Protein AF-A0A0A9GBE9-F1 (afdb_monomer)

InterPro domains:
  IPR045068 BTB/POZ domain-containing adapter for CUL3-mediated RhoA degradation protein 1-3 [PTHR11145] (5-179)

Solvent-accessible surface area (backbone atoms only — not comparable to full-atom values): 11238 Å² total; per-residue (Å²): 90,75,43,66,40,84,88,77,71,40,76,78,44,68,29,60,53,49,44,81,84,76,83,44,98,53,52,86,42,50,68,50,30,65,34,57,32,76,89,79,41,29,41,40,32,32,18,25,60,53,24,38,40,30,38,30,49,68,91,63,70,53,72,73,46,67,44,66,39,84,60,62,94,88,50,48,61,50,16,65,80,29,40,50,38,54,48,97,78,30,39,40,35,33,37,83,72,24,42,37,36,36,37,68,55,79,77,73,75,73,76,86,73,81,83,82,89,78,93,85,73,96,69,80,83,86,65,102,63,93,54,56,86,42,49,47,75,47,72,73,46,48,80,72,56,20,71,52,45,41,43,69,47,68,50,71,54,95,73,32,40,38,35,32,29,76,78,43,102,55,75,48,78,46,68,75,62,84,71,76,67,74,83,78,83,126

Nearest PDB structures (foldseek):
  4qrj-assembly2_B  TM=5.920E-01  e=1.812E-02  Bacteroides uniformis ATCC 8492
  3fgb-assembly2_B  TM=5.124E-01  e=7.388E-02  Bacteroides thetaiotaomicron
  7mni-assembly2_C  TM=5.901E-01  e=8.286E-01  Homo sapiens
  5w5y-assembly1_O  TM=4.034E-01  e=1.627E+00  Saccharomyces cerevisiae S288C
  5w66-assembly1_O  TM=4.041E-01  e=2.854E+00  Saccharomyces cerevisiae S288C

Organism: Arundo donax (NCBI:txid35708)

pLDDT: mean 78.44, std 20.4, range [30.89, 97.44]

Foldseek 3Di:
DFDADPVVRDTPDDEDDPPPVHDDPCPPFDFQEKDADPVQQKIWTQTQAQRWIWIARNVDDDRHRTDTAFDPPVGRDGQHLWYWDQDPQKIWIKDLQAIKIKHFAPPPPPPPDDDDDDPDDPDDPPDPGDDNVRMDMDGDDDNVRSVQAIWNDWDDDDQWIWTDHPNDPDIDIDGDDPVVPDPPPD

Structure (mmCIF, N/CA/C/O backbone):
data_AF-A0A0A9GBE9-F1
#
_entry.id   AF-A0A0A9GBE9-F1
#
loop_
_atom_site.group_PDB
_atom_site.id
_atom_site.type_symbol
_atom_site.label_atom_id
_atom_site.label_alt_id
_atom_site.label_comp_id
_atom_site.label_asym_id
_atom_site.label_entity_id
_atom_site.label_seq_id
_atom_site.pdbx_PDB_ins_code
_atom_site.Cartn_x
_atom_site.Cartn_y
_atom_site.Cartn_z
_atom_site.occupancy
_atom_site.B_iso_or_equiv
_atom_site.auth_seq_id
_atom_site.auth_comp_id
_atom_site.auth_asym_id
_atom_site.auth_atom_id
_atom_site.pdbx_PDB_model_num
ATOM 1 N N . MET A 1 1 ? 11.499 -8.855 -5.815 1.00 86.81 1 MET A N 1
ATOM 2 C CA . MET A 1 1 ? 10.111 -9.098 -6.276 1.00 86.81 1 MET A CA 1
ATOM 3 C C . MET A 1 1 ? 10.131 -9.817 -7.624 1.00 86.81 1 MET A C 1
ATOM 5 O O . MET A 1 1 ? 10.995 -9.509 -8.437 1.00 86.81 1 MET A O 1
ATOM 9 N N . ARG A 1 2 ? 9.221 -10.772 -7.861 1.00 91.75 2 ARG A N 1
ATOM 10 C CA . ARG A 1 2 ? 9.072 -11.476 -9.150 1.00 91.75 2 ARG A CA 1
ATOM 11 C C . ARG A 1 2 ? 7.643 -11.346 -9.654 1.00 91.75 2 ARG A C 1
ATOM 13 O O . ARG A 1 2 ? 6.713 -11.509 -8.869 1.00 91.75 2 ARG A O 1
ATOM 20 N N . LEU A 1 3 ? 7.490 -11.117 -10.951 1.00 92.75 3 LEU A N 1
ATOM 21 C CA . LEU A 1 3 ? 6.221 -11.208 -11.661 1.00 92.75 3 LEU A CA 1
ATOM 22 C C . LEU A 1 3 ? 6.226 -12.459 -12.529 1.00 92.75 3 LEU A C 1
ATOM 24 O O . LEU A 1 3 ? 7.202 -12.753 -13.222 1.00 92.75 3 LEU A O 1
ATOM 28 N N . TRP A 1 4 ? 5.113 -13.177 -12.489 1.00 95.31 4 TRP A N 1
ATOM 29 C CA . TRP A 1 4 ? 4.934 -14.447 -13.172 1.00 95.31 4 TRP A CA 1
ATOM 30 C C . TRP A 1 4 ? 3.813 -14.319 -14.191 1.00 95.31 4 TRP A C 1
ATOM 32 O O . TRP A 1 4 ? 2.755 -13.766 -13.888 1.00 95.31 4 TRP A O 1
ATOM 42 N N . ASP A 1 5 ? 4.018 -14.870 -15.381 1.00 95.00 5 ASP A N 1
ATOM 43 C CA . ASP A 1 5 ? 2.904 -15.161 -16.273 1.00 95.00 5 ASP A CA 1
ATOM 44 C C . ASP A 1 5 ? 2.232 -16.452 -15.801 1.00 95.00 5 ASP A C 1
ATOM 46 O O . ASP A 1 5 ? 2.796 -17.541 -15.908 1.00 95.00 5 ASP A O 1
ATOM 50 N N . ILE A 1 6 ? 1.006 -16.327 -15.293 1.00 95.19 6 ILE A N 1
ATOM 51 C CA . ILE A 1 6 ? 0.220 -17.448 -14.765 1.00 95.19 6 ILE A CA 1
ATOM 52 C C . ILE A 1 6 ? -0.074 -18.532 -15.811 1.00 95.19 6 ILE A C 1
ATOM 54 O O . ILE A 1 6 ? -0.305 -19.678 -15.439 1.00 95.19 6 ILE A O 1
ATOM 58 N N . ARG A 1 7 ? -0.079 -18.197 -17.112 1.00 96.94 7 ARG A N 1
ATOM 59 C CA . ARG A 1 7 ? -0.402 -19.156 -18.181 1.00 96.94 7 ARG A CA 1
ATOM 60 C C . ARG A 1 7 ? 0.787 -20.044 -18.513 1.00 96.94 7 ARG A C 1
ATOM 62 O O . ARG A 1 7 ? 0.611 -21.231 -18.764 1.00 96.94 7 ARG A O 1
ATOM 69 N N . SER A 1 8 ? 1.984 -19.463 -18.540 1.00 96.62 8 SER A N 1
ATOM 70 C CA . SER A 1 8 ? 3.219 -20.186 -18.858 1.00 96.62 8 SER A CA 1
ATOM 71 C C . SER A 1 8 ? 3.989 -20.663 -17.626 1.00 96.62 8 SER A C 1
ATOM 73 O O . SER A 1 8 ? 4.893 -21.486 -17.764 1.00 96.62 8 SER A O 1
ATOM 75 N N . GLY A 1 9 ? 3.670 -20.139 -16.439 1.00 95.75 9 GLY A N 1
ATOM 76 C CA . GLY A 1 9 ? 4.412 -20.383 -15.201 1.00 95.75 9 GLY A CA 1
ATOM 77 C C . GLY A 1 9 ? 5.818 -19.777 -15.199 1.00 95.75 9 GLY A C 1
ATOM 78 O O . GLY A 1 9 ? 6.629 -20.112 -14.337 1.00 95.75 9 GLY A O 1
ATOM 79 N N . LYS A 1 10 ? 6.146 -18.914 -16.169 1.00 97.44 10 LYS A N 1
ATOM 80 C CA . LYS A 1 10 ? 7.476 -18.313 -16.306 1.00 97.44 10 LYS A CA 1
ATOM 81 C C . LYS A 1 10 ? 7.546 -16.966 -15.599 1.00 97.44 10 LYS A C 1
ATOM 83 O O . LYS A 1 10 ? 6.585 -16.198 -15.596 1.00 97.44 10 LYS A O 1
ATOM 88 N N . VAL A 1 11 ? 8.719 -16.661 -15.052 1.00 95.69 11 VAL A N 1
ATOM 89 C CA . VAL A 1 11 ? 9.042 -15.317 -14.563 1.00 95.69 11 VAL A CA 1
ATOM 90 C C . VAL A 1 11 ? 9.163 -14.386 -15.770 1.00 95.69 11 VAL A C 1
ATOM 92 O O . VAL A 1 11 ? 9.970 -14.639 -16.663 1.00 95.69 11 VAL A O 1
ATOM 95 N N . VAL A 1 12 ? 8.355 -13.327 -15.802 1.00 94.56 12 VAL A N 1
ATOM 96 C CA . VAL A 1 12 ? 8.382 -12.303 -16.865 1.00 94.56 12 VAL A CA 1
ATOM 97 C C . VAL A 1 12 ? 9.168 -11.064 -16.459 1.00 94.56 12 VAL A C 1
ATOM 99 O O . VAL A 1 12 ? 9.636 -10.322 -17.316 1.00 94.56 12 VAL A O 1
ATOM 102 N N . TRP A 1 13 ? 9.335 -10.851 -15.156 1.00 93.12 13 TRP A N 1
ATOM 103 C CA . TRP A 1 13 ? 10.172 -9.793 -14.616 1.00 93.12 13 TRP A CA 1
ATOM 104 C C . TRP A 1 13 ? 10.632 -10.157 -13.205 1.00 93.12 13 TRP A C 1
ATOM 106 O O . TRP A 1 13 ? 9.876 -10.718 -12.409 1.00 93.12 13 TRP A O 1
ATOM 116 N N . GLU A 1 14 ? 11.877 -9.827 -12.890 1.00 90.19 14 GLU A N 1
ATOM 117 C CA . GLU A 1 1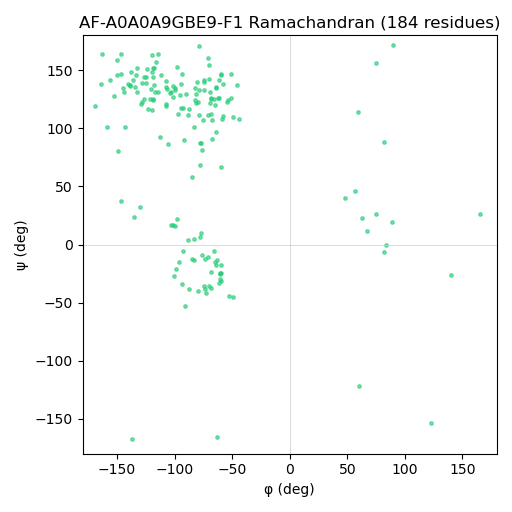4 ? 12.474 -10.018 -11.577 1.00 90.19 14 GLU A CA 1
ATOM 118 C C . GLU A 1 14 ? 13.320 -8.798 -11.234 1.00 90.19 14 GLU A C 1
ATOM 120 O O . GLU A 1 14 ? 14.095 -8.311 -12.051 1.00 90.19 14 GLU A O 1
ATOM 125 N N . THR A 1 15 ? 13.189 -8.343 -9.994 1.00 84.56 15 THR A N 1
ATOM 126 C CA . THR A 1 15 ? 14.082 -7.356 -9.395 1.00 84.56 15 THR A CA 1
ATOM 127 C C . THR A 1 15 ? 14.577 -7.882 -8.060 1.00 84.56 15 THR A C 1
ATOM 129 O O . THR A 1 15 ? 13.803 -8.422 -7.258 1.00 84.56 15 THR A O 1
ATOM 132 N N . SER A 1 16 ? 15.856 -7.671 -7.775 1.00 78.44 16 SER A N 1
ATOM 133 C CA . SER A 1 16 ? 16.328 -7.617 -6.393 1.00 78.44 16 SER A CA 1
ATOM 134 C C . SER A 1 16 ? 15.794 -6.342 -5.738 1.00 78.44 16 SER A C 1
ATOM 136 O O . SER A 1 16 ? 15.519 -5.367 -6.440 1.00 78.44 16 SER A O 1
ATOM 138 N N . GLU A 1 17 ? 15.653 -6.321 -4.413 1.00 69.75 17 GLU A N 1
ATOM 139 C CA . GLU A 1 17 ? 15.453 -5.051 -3.700 1.00 69.75 17 GLU A CA 1
ATOM 140 C C . GLU A 1 17 ? 16.532 -4.039 -4.127 1.00 69.75 17 GLU A C 1
ATOM 142 O O . GLU A 1 17 ? 17.652 -4.461 -4.462 1.00 69.75 17 GLU A O 1
ATOM 147 N N . PRO A 1 18 ? 16.214 -2.732 -4.180 1.00 61.62 18 PRO A N 1
ATOM 148 C CA . PRO A 1 18 ? 17.155 -1.743 -4.682 1.00 61.62 18 PRO A CA 1
ATOM 149 C C . PRO A 1 18 ? 18.455 -1.863 -3.910 1.00 61.62 18 PRO A C 1
ATOM 151 O O . PRO A 1 18 ? 18.474 -1.828 -2.683 1.00 61.62 18 PRO A O 1
ATOM 154 N N . GLY A 1 19 ? 19.538 -2.095 -4.644 1.00 48.81 19 GLY A N 1
ATOM 155 C CA . GLY A 1 19 ? 20.808 -2.475 -4.045 1.00 48.81 19 GLY A CA 1
ATOM 156 C C . GLY A 1 19 ? 21.592 -3.535 -4.806 1.00 48.81 19 GLY A C 1
ATOM 157 O O . GLY A 1 19 ? 22.818 -3.516 -4.755 1.00 48.81 19 GLY A O 1
ATOM 158 N N . GLY A 1 20 ? 20.924 -4.394 -5.583 1.00 41.47 20 GLY A N 1
ATOM 159 C CA . GLY A 1 20 ? 21.596 -5.426 -6.389 1.00 41.47 20 GLY A CA 1
ATOM 160 C C . GLY A 1 20 ? 22.507 -4.889 -7.505 1.00 41.47 20 GLY A C 1
ATOM 161 O O . GLY A 1 20 ? 23.346 -5.628 -8.010 1.00 41.47 20 GLY A O 1
ATOM 162 N N . ALA A 1 21 ? 22.383 -3.603 -7.863 1.00 46.75 21 ALA A N 1
ATOM 163 C CA . ALA A 1 21 ? 23.166 -2.952 -8.920 1.00 46.75 21 ALA A CA 1
ATOM 164 C C . ALA A 1 21 ? 23.716 -1.554 -8.539 1.00 46.75 21 ALA A C 1
ATOM 166 O O . ALA A 1 21 ? 24.019 -0.741 -9.411 1.00 46.75 21 ALA A O 1
ATOM 167 N N . GLY A 1 22 ? 23.873 -1.267 -7.238 1.00 48.22 22 GLY A N 1
ATOM 168 C CA . GLY A 1 22 ? 24.832 -0.254 -6.770 1.00 48.22 22 GLY A CA 1
ATOM 169 C C . GLY A 1 22 ? 24.413 1.221 -6.648 1.00 48.22 22 GLY A C 1
ATOM 170 O O . GLY A 1 22 ? 25.315 2.052 -6.592 1.00 48.22 22 GLY A O 1
ATOM 171 N N . ARG A 1 23 ? 23.127 1.608 -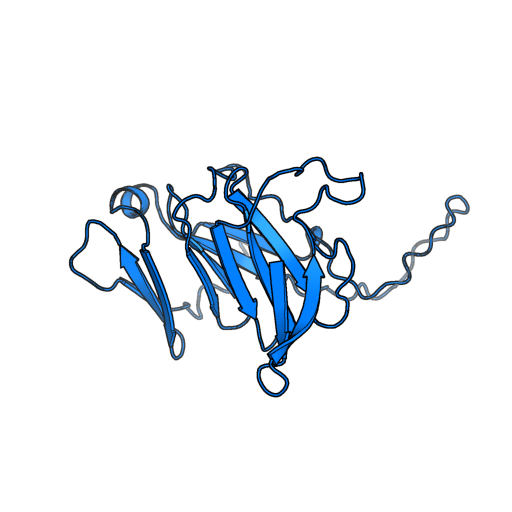6.581 1.00 48.34 23 ARG A N 1
ATOM 172 C CA . ARG A 1 23 ? 22.748 3.044 -6.460 1.00 48.34 23 ARG A CA 1
ATOM 173 C C . ARG A 1 23 ? 21.489 3.360 -5.641 1.00 48.34 23 ARG A C 1
ATOM 175 O O . ARG A 1 23 ? 20.763 4.284 -5.983 1.00 48.34 23 ARG A O 1
ATOM 182 N N . SER A 1 24 ? 21.230 2.655 -4.541 1.00 57.56 24 SER A N 1
ATOM 183 C CA . SER A 1 24 ? 20.144 3.058 -3.638 1.00 57.56 24 SER A CA 1
ATOM 184 C C . SER A 1 24 ? 20.584 3.059 -2.181 1.00 57.56 24 SER A C 1
ATOM 186 O O . SER A 1 24 ? 21.149 2.083 -1.691 1.00 57.56 24 SER A O 1
ATOM 188 N N . SER A 1 25 ? 20.287 4.154 -1.475 1.00 58.75 25 SER A N 1
ATOM 189 C CA . SER A 1 25 ? 20.428 4.260 -0.016 1.00 58.75 25 SER A CA 1
ATOM 190 C C . SER A 1 25 ? 19.466 3.332 0.740 1.00 58.75 25 SER A C 1
ATOM 192 O O . SER A 1 25 ? 19.553 3.227 1.960 1.00 58.75 25 SER A O 1
ATOM 194 N N . ARG A 1 26 ? 18.560 2.648 0.026 1.00 66.38 26 ARG A N 1
ATOM 195 C CA . ARG A 1 26 ? 17.567 1.698 0.548 1.00 66.38 26 ARG A CA 1
ATOM 196 C C . ARG A 1 26 ? 18.003 0.230 0.416 1.00 66.38 26 ARG A C 1
ATOM 198 O O . ARG A 1 26 ? 17.164 -0.668 0.432 1.00 66.38 26 ARG A O 1
ATOM 205 N N . PHE A 1 27 ? 19.314 -0.017 0.294 1.00 70.56 27 PHE A N 1
ATOM 206 C CA . PHE A 1 27 ? 19.878 -1.368 0.246 1.00 70.56 27 PHE A CA 1
ATOM 207 C C . PHE A 1 27 ? 19.377 -2.232 1.406 1.00 70.56 27 PHE A C 1
ATOM 209 O O . PHE A 1 27 ? 19.534 -1.891 2.579 1.00 70.56 27 PHE A O 1
ATOM 216 N N . GLY A 1 28 ? 18.829 -3.398 1.065 1.00 75.81 28 GLY A N 1
ATOM 217 C CA . GLY A 1 28 ? 18.396 -4.386 2.046 1.00 75.81 28 GLY A CA 1
ATOM 218 C C . GLY A 1 28 ? 17.102 -4.022 2.769 1.00 75.81 28 GLY A C 1
ATOM 219 O O . GLY A 1 28 ? 16.917 -4.491 3.891 1.00 75.81 28 GLY A O 1
ATOM 220 N N . ASP A 1 29 ? 16.231 -3.217 2.164 1.00 81.88 29 ASP A N 1
ATOM 221 C CA . ASP A 1 29 ? 14.891 -2.920 2.674 1.00 81.88 29 ASP A CA 1
ATOM 222 C C . ASP A 1 29 ? 13.802 -3.648 1.854 1.00 81.88 29 ASP A C 1
ATOM 224 O O . ASP A 1 29 ? 13.312 -3.103 0.862 1.00 81.88 29 ASP A O 1
ATOM 228 N N . PRO A 1 30 ? 13.466 -4.910 2.201 1.00 85.75 30 PRO A N 1
ATOM 229 C CA . PRO A 1 30 ? 12.460 -5.677 1.473 1.00 85.75 30 PRO A CA 1
ATOM 230 C C . PRO A 1 30 ? 11.054 -5.140 1.712 1.00 85.75 30 PRO A C 1
ATOM 232 O O . PRO A 1 30 ? 10.813 -4.465 2.709 1.00 85.75 30 PRO A O 1
ATOM 235 N N . PHE A 1 31 ? 10.108 -5.462 0.832 1.00 90.12 31 PHE A N 1
ATOM 236 C CA . PHE A 1 31 ? 8.706 -5.115 1.067 1.00 90.12 31 PHE A CA 1
ATOM 237 C C . PHE A 1 31 ? 8.090 -5.946 2.204 1.00 90.12 31 PHE A C 1
ATOM 239 O O . PHE A 1 31 ? 8.390 -7.131 2.342 1.00 90.12 31 PHE A O 1
ATOM 246 N N . ALA A 1 32 ? 7.237 -5.315 3.012 1.00 91.81 32 ALA A N 1
ATOM 247 C CA . ALA A 1 32 ? 6.366 -5.999 3.967 1.00 91.81 32 ALA A CA 1
ATOM 248 C C . ALA A 1 32 ? 5.041 -6.409 3.313 1.00 91.81 32 ALA A C 1
ATOM 250 O O . ALA A 1 32 ? 4.562 -7.511 3.554 1.00 91.81 32 ALA A O 1
ATOM 251 N N . ASP A 1 33 ? 4.504 -5.554 2.440 1.00 94.88 33 ASP A N 1
ATOM 252 C CA . ASP A 1 33 ? 3.305 -5.830 1.650 1.00 94.88 33 ASP A CA 1
ATOM 253 C C . ASP A 1 33 ? 3.350 -5.082 0.305 1.00 94.88 33 ASP A C 1
ATOM 255 O O . ASP A 1 33 ? 4.104 -4.110 0.141 1.00 94.88 33 ASP A O 1
ATOM 259 N N . ALA A 1 34 ? 2.580 -5.553 -0.675 1.00 95.19 34 ALA A N 1
ATOM 260 C CA . ALA A 1 34 ? 2.498 -4.974 -2.010 1.00 95.19 34 ALA A CA 1
ATOM 261 C C . ALA A 1 34 ? 1.120 -5.192 -2.647 1.00 95.19 34 ALA A C 1
ATOM 263 O O . ALA A 1 34 ? 0.496 -6.236 -2.487 1.00 95.19 34 ALA A O 1
ATOM 264 N N . ASN A 1 35 ? 0.672 -4.219 -3.439 1.00 96.81 35 ASN A N 1
ATOM 265 C CA . ASN A 1 35 ? -0.604 -4.279 -4.148 1.00 96.81 35 ASN A CA 1
ATOM 266 C C . ASN A 1 35 ? -0.504 -3.552 -5.497 1.00 96.81 35 ASN A C 1
ATOM 268 O O . ASN A 1 35 ? 0.438 -2.800 -5.755 1.00 96.81 35 ASN A O 1
ATOM 272 N N . VAL A 1 36 ? -1.465 -3.800 -6.380 1.00 95.62 36 VAL A N 1
ATOM 273 C CA . VAL A 1 36 ? -1.491 -3.289 -7.749 1.00 95.62 36 VAL A CA 1
ATOM 274 C C . VAL A 1 36 ? -2.722 -2.414 -7.947 1.00 95.62 36 VAL A C 1
ATOM 276 O O . VAL A 1 36 ? -3.851 -2.875 -7.793 1.00 95.62 36 VAL A O 1
ATOM 279 N N . ASP A 1 37 ? -2.524 -1.171 -8.387 1.00 95.06 37 ASP A N 1
ATOM 280 C CA . ASP A 1 37 ? -3.613 -0.389 -8.969 1.00 95.06 37 ASP A CA 1
ATOM 281 C C . ASP A 1 37 ? -3.756 -0.768 -10.446 1.00 95.06 37 ASP A C 1
ATOM 283 O O . ASP A 1 37 ? -3.015 -0.311 -11.321 1.00 95.06 37 ASP A O 1
ATOM 287 N N . VAL A 1 38 ? -4.752 -1.605 -10.729 1.00 92.12 38 VAL A N 1
ATOM 288 C CA . VAL A 1 38 ? -5.061 -2.081 -12.084 1.00 92.12 38 VAL A CA 1
ATOM 289 C C . VAL A 1 38 ? -5.429 -0.930 -13.026 1.00 92.12 38 VAL A C 1
ATOM 291 O O . VAL A 1 38 ? -5.106 -0.982 -14.214 1.00 92.12 38 VAL A O 1
ATOM 294 N N . LYS A 1 39 ? -6.079 0.126 -12.520 1.00 91.25 39 LYS A N 1
ATOM 295 C CA . LYS A 1 39 ? -6.511 1.265 -13.340 1.00 91.25 39 LYS A CA 1
ATOM 296 C C . LYS A 1 39 ? -5.322 2.127 -13.750 1.00 91.25 39 LYS A C 1
ATOM 298 O O . LYS A 1 39 ? -5.259 2.562 -14.899 1.00 91.25 39 LYS A O 1
ATOM 303 N N . GLN A 1 40 ? -4.394 2.374 -12.829 1.00 90.81 40 GLN A N 1
ATOM 304 C CA . GLN A 1 40 ? -3.173 3.133 -13.119 1.00 90.81 40 GLN A CA 1
ATOM 305 C C . GLN A 1 40 ? -2.062 2.283 -13.742 1.00 90.81 40 GLN A C 1
ATOM 307 O O . GLN A 1 40 ? -1.116 2.848 -14.288 1.00 90.81 40 GLN A O 1
ATOM 312 N N . GLN A 1 41 ? -2.196 0.954 -13.712 1.00 93.69 41 GLN A N 1
ATOM 313 C CA . GLN A 1 41 ? -1.161 0.002 -14.114 1.00 93.69 41 GLN A CA 1
ATOM 314 C C . GLN A 1 41 ? 0.137 0.226 -13.327 1.00 93.69 41 GLN A C 1
ATOM 316 O O . GLN A 1 41 ? 1.233 0.261 -13.884 1.00 93.69 41 GLN A O 1
ATOM 321 N N . THR A 1 42 ? 0.011 0.390 -12.013 1.00 94.56 42 THR A N 1
ATOM 322 C CA . THR A 1 42 ? 1.131 0.640 -11.102 1.00 94.56 42 THR A CA 1
ATOM 323 C C . THR A 1 42 ? 1.161 -0.397 -9.986 1.00 94.56 42 THR A C 1
ATOM 325 O O . THR A 1 42 ? 0.120 -0.850 -9.512 1.00 94.56 42 THR A O 1
ATOM 328 N N . ILE A 1 43 ? 2.364 -0.788 -9.567 1.00 95.12 43 ILE A N 1
ATOM 329 C CA . ILE A 1 43 ? 2.575 -1.583 -8.353 1.00 95.12 43 ILE A CA 1
ATOM 330 C C . ILE A 1 43 ? 3.014 -0.640 -7.245 1.00 95.12 43 ILE A C 1
ATOM 332 O O . ILE A 1 43 ? 3.918 0.172 -7.452 1.00 95.12 43 ILE A O 1
ATOM 336 N N . TYR A 1 44 ? 2.429 -0.808 -6.068 1.00 95.38 44 TYR A N 1
ATOM 337 C CA . TYR A 1 44 ? 2.866 -0.180 -4.836 1.00 95.38 44 TYR A CA 1
ATOM 338 C C . TYR A 1 44 ? 3.420 -1.227 -3.878 1.00 95.38 44 TYR A C 1
ATOM 340 O O . TYR A 1 44 ? 2.924 -2.352 -3.814 1.00 95.38 44 TYR A O 1
ATOM 348 N N . LYS A 1 45 ? 4.433 -0.843 -3.108 1.00 93.88 45 LYS A N 1
ATOM 349 C CA . LYS A 1 45 ? 4.936 -1.621 -1.976 1.00 93.88 45 LYS A CA 1
ATOM 350 C C . LYS A 1 45 ? 5.120 -0.731 -0.760 1.00 93.88 45 LYS A C 1
ATOM 352 O O . LYS A 1 45 ? 5.439 0.447 -0.910 1.00 93.88 45 LYS A O 1
ATOM 357 N N . VAL A 1 46 ? 4.997 -1.315 0.425 1.00 92.38 46 VAL A N 1
ATOM 358 C CA . VAL A 1 46 ? 5.488 -0.725 1.674 1.00 92.38 46 VAL A CA 1
ATOM 359 C C . VAL A 1 46 ? 6.764 -1.445 2.087 1.00 92.38 46 VAL A C 1
ATOM 361 O O . VAL A 1 46 ? 6.828 -2.675 2.093 1.00 92.38 46 VAL A O 1
ATOM 364 N N . CYS A 1 47 ? 7.809 -0.686 2.392 1.00 90.12 47 CYS A N 1
ATOM 365 C CA . CYS A 1 47 ? 9.112 -1.226 2.755 1.00 90.12 47 CYS A CA 1
ATOM 366 C C . CYS A 1 47 ? 9.134 -1.620 4.238 1.00 90.12 47 CYS A C 1
ATOM 368 O O . CYS A 1 47 ? 8.675 -0.879 5.099 1.00 90.12 47 CYS A O 1
ATOM 370 N N . SER A 1 48 ? 9.657 -2.797 4.554 1.00 88.56 48 SER A N 1
ATOM 371 C CA . SER A 1 48 ? 9.588 -3.402 5.890 1.00 88.56 48 SER A CA 1
ATOM 372 C C . SER A 1 48 ? 10.449 -2.691 6.934 1.00 88.56 48 SER A C 1
ATOM 374 O O . SER A 1 48 ? 10.043 -2.605 8.092 1.00 88.56 48 SER A O 1
ATOM 376 N N . LYS A 1 49 ? 11.623 -2.171 6.555 1.00 86.50 49 LYS A N 1
ATOM 377 C CA . LYS A 1 49 ? 12.549 -1.502 7.478 1.00 86.50 49 LYS A CA 1
ATOM 378 C C . LYS A 1 49 ? 12.290 -0.013 7.545 1.00 86.50 49 LYS A C 1
ATOM 380 O O . LYS A 1 49 ? 12.145 0.506 8.647 1.00 86.50 49 LYS A O 1
ATOM 385 N N . SER A 1 50 ? 12.249 0.667 6.397 1.00 84.88 50 SER A N 1
ATOM 386 C CA . SER A 1 50 ? 11.979 2.106 6.388 1.00 84.88 50 SER A CA 1
ATOM 387 C C . SER A 1 50 ? 10.517 2.393 6.672 1.00 84.88 50 SER A C 1
ATOM 389 O O . SER A 1 50 ? 10.248 3.334 7.390 1.00 84.88 50 SER A O 1
ATOM 391 N N . GLY A 1 51 ? 9.581 1.595 6.158 1.00 87.50 51 GLY A N 1
ATOM 392 C CA . GLY A 1 51 ? 8.169 1.973 6.078 1.00 87.50 51 GLY A CA 1
ATOM 393 C C . GLY A 1 51 ? 7.844 2.828 4.849 1.00 87.50 51 GLY A C 1
ATOM 394 O O . GLY A 1 51 ? 6.685 3.192 4.661 1.00 87.50 51 GLY A O 1
ATOM 395 N N . ASP A 1 52 ? 8.819 3.160 4.000 1.00 88.50 52 ASP A N 1
ATOM 396 C CA . ASP A 1 52 ? 8.574 3.975 2.810 1.00 88.50 52 ASP A CA 1
ATOM 397 C C . ASP A 1 52 ? 7.590 3.274 1.871 1.00 88.50 52 ASP A C 1
ATOM 399 O O . ASP A 1 52 ? 7.653 2.054 1.671 1.00 88.50 52 ASP A O 1
ATOM 403 N N . VAL A 1 53 ? 6.703 4.050 1.251 1.00 91.75 53 VAL A N 1
ATOM 404 C CA . VAL A 1 53 ? 5.875 3.546 0.154 1.00 91.75 53 VAL A CA 1
ATOM 405 C C . VAL A 1 53 ? 6.626 3.794 -1.142 1.00 91.75 53 VAL A C 1
ATOM 407 O O . VAL A 1 53 ? 7.078 4.905 -1.400 1.00 91.75 53 VAL A O 1
ATOM 410 N N . ALA A 1 54 ? 6.764 2.769 -1.971 1.00 91.31 54 ALA A N 1
ATOM 411 C CA . ALA A 1 54 ? 7.359 2.901 -3.292 1.00 91.31 54 ALA A CA 1
ATOM 412 C C . ALA A 1 54 ? 6.355 2.505 -4.367 1.00 91.31 54 ALA A C 1
ATOM 414 O O . ALA A 1 54 ? 5.518 1.627 -4.154 1.00 91.31 54 ALA A O 1
ATOM 415 N N . VAL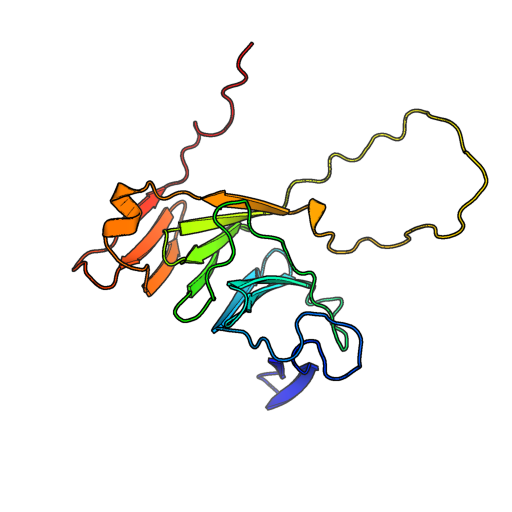 A 1 55 ? 6.463 3.140 -5.529 1.00 93.81 55 VAL A N 1
ATOM 416 C CA . VAL A 1 55 ? 5.605 2.898 -6.688 1.00 93.81 55 VAL A CA 1
ATOM 417 C C . VAL A 1 55 ? 6.447 2.591 -7.926 1.00 93.81 55 VAL A C 1
ATOM 419 O O . VAL A 1 55 ? 7.523 3.158 -8.110 1.00 93.81 55 VAL A O 1
ATOM 422 N N . ALA A 1 56 ? 5.959 1.699 -8.784 1.00 92.94 56 ALA A N 1
ATOM 423 C CA . ALA A 1 56 ? 6.549 1.384 -10.082 1.00 92.94 56 ALA A CA 1
ATOM 424 C C . ALA A 1 56 ? 5.459 1.277 -11.163 1.00 92.94 56 ALA A C 1
ATOM 426 O O . ALA A 1 5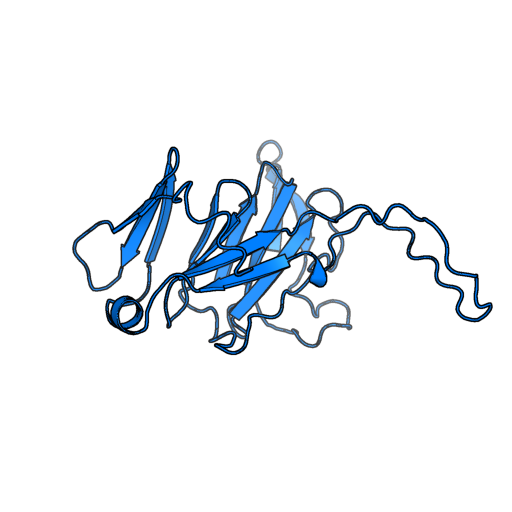6 ? 4.382 0.737 -10.914 1.00 92.94 56 ALA A O 1
ATOM 427 N N . ASP A 1 57 ? 5.738 1.766 -12.374 1.00 93.38 57 ASP A N 1
ATOM 428 C CA . ASP A 1 57 ? 4.848 1.617 -13.537 1.00 93.38 57 ASP A CA 1
ATOM 429 C C . ASP A 1 57 ? 5.045 0.230 -14.165 1.00 93.38 57 ASP A C 1
ATOM 431 O O . ASP A 1 57 ? 6.149 -0.105 -14.607 1.00 93.38 57 ASP A O 1
ATOM 435 N N . LEU A 1 58 ? 3.974 -0.568 -14.244 1.00 93.31 58 LEU A N 1
ATOM 436 C CA . LEU A 1 58 ? 3.997 -1.922 -14.813 1.00 93.31 58 LEU A CA 1
ATOM 437 C C . LEU A 1 58 ? 4.434 -1.952 -16.279 1.00 93.31 58 LEU A C 1
ATOM 439 O O . LEU A 1 58 ? 4.938 -2.968 -16.754 1.00 93.31 58 LEU A O 1
ATOM 443 N N . ARG A 1 59 ? 4.256 -0.848 -17.007 1.00 91.94 59 ARG A N 1
ATOM 444 C CA . ARG A 1 59 ? 4.626 -0.732 -18.424 1.00 91.94 59 ARG A CA 1
ATOM 445 C C . ARG A 1 59 ? 6.094 -0.359 -18.612 1.00 91.94 59 ARG A C 1
ATOM 447 O O . ARG A 1 59 ? 6.593 -0.408 -19.733 1.00 91.94 59 ARG A O 1
ATOM 454 N N . ARG A 1 60 ? 6.778 0.056 -17.541 1.00 89.81 60 ARG A N 1
ATOM 455 C CA . ARG A 1 60 ? 8.152 0.587 -17.570 1.00 89.81 60 ARG A CA 1
ATOM 456 C C . ARG A 1 60 ? 9.055 -0.098 -16.542 1.00 89.81 60 ARG A C 1
ATOM 458 O O . ARG A 1 60 ? 9.965 0.524 -15.997 1.00 89.81 60 ARG A O 1
ATOM 465 N N . LEU A 1 61 ? 8.804 -1.380 -16.281 1.00 89.31 61 LEU A N 1
ATOM 466 C CA . LEU A 1 61 ? 9.605 -2.172 -15.356 1.00 89.31 61 LEU A CA 1
ATOM 467 C C . LEU A 1 61 ? 11.046 -2.332 -15.863 1.00 89.31 61 LEU A C 1
ATOM 469 O O . LEU A 1 61 ? 11.291 -2.629 -17.031 1.00 89.31 61 LEU A O 1
ATOM 473 N N . SER A 1 62 ? 12.000 -2.136 -14.959 1.00 86.81 62 SER A N 1
ATOM 474 C CA . SER A 1 62 ? 13.443 -2.221 -15.196 1.00 86.81 62 SER A CA 1
ATOM 475 C C . SER A 1 62 ? 14.114 -2.963 -14.031 1.00 86.81 62 SER A C 1
ATOM 477 O O . SER A 1 62 ? 13.419 -3.571 -13.216 1.00 86.81 62 SER A O 1
ATOM 479 N N . ASN A 1 63 ? 15.446 -2.927 -13.931 1.00 83.62 63 ASN A N 1
ATOM 480 C CA . ASN A 1 63 ? 16.173 -3.528 -12.805 1.00 83.62 63 ASN A CA 1
ATOM 481 C C . ASN A 1 63 ? 15.942 -2.805 -11.466 1.00 83.62 63 ASN A C 1
ATOM 483 O O . ASN A 1 63 ? 16.163 -3.405 -10.423 1.00 83.62 63 ASN A O 1
ATOM 487 N N . ASP A 1 64 ? 15.563 -1.525 -11.490 1.00 83.62 64 ASP A N 1
ATOM 488 C CA . ASP A 1 64 ? 15.205 -0.746 -10.298 1.00 83.62 64 ASP A CA 1
ATOM 489 C C . ASP A 1 64 ? 14.152 0.308 -10.687 1.00 83.62 64 ASP A C 1
ATOM 491 O O . ASP A 1 64 ? 14.493 1.452 -10.992 1.00 83.62 64 ASP A O 1
ATOM 495 N N . PRO A 1 65 ? 12.868 -0.084 -10.800 1.00 87.00 65 PRO A N 1
ATOM 496 C CA . PRO A 1 65 ? 11.812 0.802 -11.289 1.00 87.00 65 PRO A CA 1
ATOM 497 C C . PRO A 1 65 ? 11.159 1.634 -10.176 1.00 87.00 65 PRO A C 1
ATOM 499 O O . PRO A 1 65 ? 10.153 2.299 -10.423 1.00 87.00 65 PRO A O 1
ATOM 502 N N . TRP A 1 66 ? 11.659 1.537 -8.943 1.00 88.62 66 TRP A N 1
ATOM 503 C CA . TRP A 1 66 ? 10.985 2.057 -7.763 1.00 88.62 66 TRP A CA 1
ATOM 504 C C . TRP A 1 66 ? 11.187 3.562 -7.609 1.00 88.62 66 TRP A C 1
ATOM 506 O O . TRP A 1 66 ? 12.305 4.046 -7.447 1.00 88.62 66 TRP A O 1
ATOM 516 N N . VAL A 1 67 ? 10.079 4.293 -7.568 1.00 89.62 67 VAL A N 1
ATOM 517 C CA . VAL A 1 67 ? 10.035 5.671 -7.082 1.00 89.62 67 VAL A CA 1
ATOM 518 C C . VAL A 1 67 ? 9.576 5.629 -5.633 1.00 89.62 67 VAL A C 1
ATOM 520 O O . VAL A 1 67 ? 8.443 5.248 -5.340 1.00 89.62 67 VAL A O 1
ATOM 523 N N . TYR A 1 68 ? 10.482 5.977 -4.729 1.00 86.94 68 TYR A N 1
ATOM 524 C CA . TYR A 1 68 ? 10.222 6.050 -3.297 1.00 86.94 68 TYR A CA 1
ATOM 525 C C . TYR A 1 68 ? 9.486 7.344 -2.973 1.00 86.94 68 TYR A C 1
ATOM 527 O O . TYR A 1 68 ? 9.872 8.402 -3.458 1.00 86.94 68 TYR A O 1
ATOM 535 N N . MET A 1 69 ? 8.425 7.246 -2.180 1.00 86.56 69 MET A N 1
ATOM 536 C CA . MET A 1 69 ? 7.620 8.382 -1.756 1.00 86.56 69 MET A CA 1
ATOM 537 C C . MET A 1 69 ? 7.891 8.660 -0.283 1.00 86.56 69 MET A C 1
ATOM 539 O O . MET A 1 69 ? 7.657 7.803 0.573 1.00 86.56 69 MET A O 1
ATOM 543 N N . SER A 1 70 ? 8.395 9.857 0.011 1.00 72.62 70 SER A N 1
ATOM 544 C CA . SER A 1 70 ? 8.659 10.281 1.382 1.00 72.62 70 SER A CA 1
ATOM 545 C C . SER A 1 70 ? 7.351 10.478 2.151 1.00 72.62 70 SER A C 1
ATOM 547 O O . SER A 1 70 ? 6.598 11.416 1.880 1.00 72.62 70 SER A O 1
ATOM 549 N N . SER A 1 71 ? 7.089 9.632 3.150 1.00 65.81 71 SER A N 1
ATOM 550 C CA . SER A 1 71 ? 6.011 9.876 4.117 1.00 65.81 71 SER A CA 1
ATOM 551 C C . SER A 1 71 ? 6.257 11.199 4.853 1.00 65.81 71 SER A C 1
ATOM 553 O O . SER A 1 71 ? 7.408 11.572 5.087 1.00 65.81 71 SER A O 1
ATOM 555 N N . GLY A 1 72 ? 5.189 11.918 5.203 1.00 62.50 72 GLY A N 1
ATOM 556 C CA . GLY A 1 72 ? 5.263 13.209 5.897 1.00 62.50 72 GLY A CA 1
ATOM 557 C C . GLY A 1 72 ? 5.891 13.151 7.308 1.00 62.50 72 GLY A C 1
ATOM 558 O O . GLY A 1 72 ? 6.491 12.155 7.699 1.00 62.50 72 GLY A O 1
ATOM 559 N N . PRO A 1 73 ? 5.736 14.206 8.130 1.00 52.88 73 PRO A N 1
ATOM 560 C CA . PRO A 1 73 ? 6.453 14.363 9.405 1.00 52.88 73 PRO A CA 1
ATOM 561 C C . PRO A 1 73 ? 6.140 13.309 10.479 1.00 52.88 73 PRO A C 1
ATOM 563 O O . PRO A 1 73 ? 6.921 13.167 11.415 1.00 52.88 73 PRO A O 1
ATOM 566 N N . ARG A 1 74 ? 5.031 12.561 10.354 1.00 59.72 74 ARG A N 1
ATOM 567 C CA . ARG A 1 74 ? 4.732 11.405 11.223 1.00 59.72 74 ARG A CA 1
ATOM 568 C C . ARG A 1 74 ? 5.648 10.203 10.954 1.00 59.72 74 ARG A C 1
ATOM 570 O O . ARG A 1 74 ? 5.751 9.315 11.792 1.00 59.72 74 ARG A O 1
ATOM 577 N N . GLY A 1 75 ? 6.411 10.277 9.863 1.00 54.25 75 GLY A N 1
ATOM 578 C CA . GLY A 1 75 ? 7.522 9.402 9.550 1.00 54.25 75 GLY A CA 1
ATOM 579 C C . GLY A 1 75 ? 7.083 8.023 9.087 1.00 54.25 75 GLY A C 1
ATOM 580 O O . GLY A 1 75 ? 6.009 7.517 9.407 1.00 54.25 75 GLY A O 1
ATOM 581 N N . SER A 1 76 ? 7.977 7.384 8.349 1.00 61.00 76 SER A N 1
ATOM 582 C CA . SER A 1 76 ? 7.893 5.974 8.049 1.00 61.00 76 SER A CA 1
ATOM 583 C C . SER A 1 76 ? 8.384 5.236 9.305 1.00 61.00 76 SER A C 1
ATOM 585 O O . SER A 1 76 ? 9.570 4.984 9.513 1.00 61.00 76 SER A O 1
ATOM 587 N N . GLY A 1 77 ? 7.478 4.968 10.248 1.00 66.00 77 GLY A N 1
ATOM 588 C CA . GLY A 1 77 ? 7.712 3.875 11.192 1.00 66.00 77 GLY A CA 1
ATOM 589 C C . GLY A 1 77 ? 7.885 2.593 10.373 1.00 66.00 77 GLY A C 1
ATOM 590 O O . GLY A 1 77 ? 7.176 2.429 9.380 1.00 66.00 77 GLY A O 1
ATOM 591 N N . GLY A 1 78 ? 8.840 1.725 10.727 1.00 80.62 78 GLY A N 1
ATOM 592 C CA . GLY A 1 78 ? 9.138 0.524 9.934 1.00 80.62 78 GLY A CA 1
ATOM 593 C C . GLY A 1 78 ? 7.871 -0.233 9.517 1.00 80.62 78 GLY A C 1
ATOM 594 O O . GLY A 1 78 ? 6.943 -0.371 10.309 1.00 80.62 78 GLY A O 1
ATOM 595 N N . GLY A 1 79 ? 7.811 -0.692 8.266 1.00 83.94 79 GLY A N 1
ATOM 596 C CA . GLY A 1 79 ? 6.590 -1.229 7.654 1.00 83.94 79 GLY A CA 1
ATOM 597 C C . GLY A 1 79 ? 6.212 -2.651 8.066 1.00 83.94 79 GLY A C 1
ATOM 598 O O . GLY A 1 79 ? 5.347 -3.251 7.438 1.00 83.94 79 GLY A O 1
ATOM 599 N N . TYR A 1 80 ? 6.865 -3.241 9.068 1.00 87.25 80 TYR A N 1
ATOM 600 C CA . TYR A 1 80 ? 6.508 -4.580 9.533 1.00 87.25 80 TYR A CA 1
ATOM 601 C C . TYR A 1 80 ? 5.064 -4.608 10.056 1.00 87.25 80 TYR A C 1
ATOM 603 O O . TYR A 1 80 ? 4.703 -3.827 10.933 1.00 87.25 80 TYR A O 1
ATOM 611 N N . GLY A 1 81 ? 4.252 -5.521 9.519 1.00 88.50 81 GLY A N 1
ATOM 612 C CA . GLY A 1 81 ? 2.827 -5.637 9.839 1.00 88.50 81 GLY A CA 1
ATOM 613 C C . GLY A 1 81 ? 1.920 -4.669 9.072 1.00 88.50 81 GLY A C 1
ATOM 614 O O . GLY A 1 81 ? 0.704 -4.796 9.174 1.00 88.50 81 GLY A O 1
ATOM 615 N N . SER A 1 82 ? 2.474 -3.727 8.296 1.00 92.38 82 SER A N 1
ATOM 616 C CA . SER A 1 82 ? 1.677 -2.849 7.436 1.00 92.38 82 SER A CA 1
ATOM 617 C C . SER A 1 82 ? 0.968 -3.655 6.355 1.00 92.38 82 SER A C 1
ATOM 619 O O . SER A 1 82 ? 1.590 -4.477 5.688 1.00 92.38 82 SER A O 1
ATOM 621 N N . VAL A 1 83 ? -0.309 -3.351 6.144 1.00 95.06 83 VAL A N 1
ATOM 622 C CA . VAL A 1 83 ? -1.100 -3.814 5.003 1.00 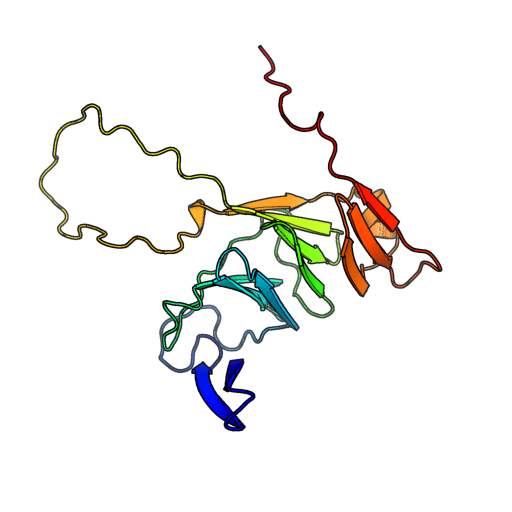95.06 83 VAL A CA 1
ATOM 623 C C . VAL A 1 83 ? -1.342 -2.663 4.042 1.00 95.06 83 VAL A C 1
ATOM 625 O O . VAL A 1 83 ? -1.578 -1.522 4.452 1.00 95.06 83 VAL A O 1
ATOM 628 N N . LEU A 1 84 ? -1.270 -2.970 2.752 1.00 95.56 84 LEU A N 1
ATOM 629 C CA . LEU A 1 84 ? -1.388 -2.031 1.652 1.00 95.56 84 LEU A CA 1
ATOM 630 C C . LEU A 1 84 ? -2.551 -2.447 0.749 1.00 95.56 84 LEU A C 1
ATOM 632 O O . LEU A 1 84 ? -2.600 -3.551 0.205 1.00 95.56 84 LEU A O 1
ATOM 636 N N . HIS A 1 85 ? -3.483 -1.525 0.532 1.00 96.88 85 HIS A N 1
ATOM 637 C CA . HIS A 1 85 ? -4.646 -1.758 -0.314 1.00 96.88 85 HIS A CA 1
ATOM 638 C C . HIS A 1 85 ? -4.795 -0.658 -1.365 1.00 96.88 85 HIS A C 1
ATOM 640 O O . HIS A 1 85 ? -4.889 0.526 -1.041 1.00 96.88 85 HIS A O 1
ATOM 646 N N . CYS A 1 86 ? -4.820 -1.044 -2.641 1.00 96.06 86 CYS A N 1
ATOM 647 C CA . CYS A 1 86 ? -5.083 -0.129 -3.748 1.00 96.06 86 CYS A CA 1
ATOM 648 C C . CYS A 1 86 ? -6.577 -0.140 -4.076 1.00 96.06 86 CYS A C 1
ATOM 650 O O . CYS A 1 86 ? -7.110 -1.157 -4.514 1.00 96.06 86 CYS A O 1
ATOM 652 N N . TYR A 1 87 ? -7.250 1.001 -3.924 1.00 94.44 87 TYR A N 1
ATOM 653 C CA . TYR A 1 87 ? -8.670 1.119 -4.246 1.00 94.44 87 TYR A CA 1
ATOM 654 C C . TYR A 1 87 ? -9.006 2.489 -4.821 1.00 94.44 87 TYR A C 1
ATOM 656 O O . TYR A 1 87 ? -8.556 3.515 -4.320 1.00 94.44 87 TYR A O 1
ATOM 664 N N . LYS A 1 88 ? -9.796 2.515 -5.904 1.00 90.69 88 LYS A N 1
ATOM 665 C CA . LYS A 1 88 ? -10.207 3.749 -6.604 1.00 90.69 88 LYS A CA 1
ATOM 666 C C . LYS A 1 88 ? -9.059 4.725 -6.902 1.00 90.69 88 LYS A C 1
ATOM 668 O O . LYS A 1 88 ? -9.233 5.938 -6.829 1.00 90.69 88 LYS A O 1
ATOM 673 N N . SER A 1 89 ? -7.900 4.203 -7.300 1.00 91.56 89 SER A N 1
ATOM 674 C CA . SER A 1 89 ? -6.716 5.020 -7.590 1.00 91.56 89 SER A CA 1
ATOM 675 C C . SER A 1 89 ? -6.147 5.810 -6.410 1.00 91.56 89 SER A C 1
ATOM 677 O O . SER A 1 89 ? -5.425 6.791 -6.596 1.00 91.56 89 SER A O 1
ATOM 679 N N . GLN A 1 90 ? -6.442 5.341 -5.201 1.00 93.19 90 GLN A N 1
ATOM 680 C CA . GLN A 1 90 ? -5.784 5.714 -3.960 1.00 93.19 90 GLN A CA 1
ATOM 681 C C . GLN A 1 90 ? -5.086 4.483 -3.376 1.00 93.19 90 GLN A C 1
ATOM 683 O O . GLN A 1 90 ? -5.456 3.341 -3.668 1.00 93.19 90 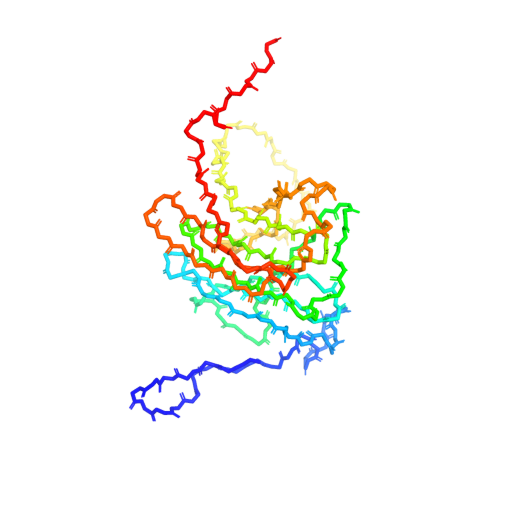GLN A O 1
ATOM 688 N N . VAL A 1 91 ? -4.075 4.723 -2.548 1.00 95.00 91 VAL A N 1
ATOM 689 C CA . VAL A 1 91 ? -3.332 3.668 -1.858 1.00 95.00 91 VAL A CA 1
ATOM 690 C C . VAL A 1 91 ? -3.484 3.869 -0.363 1.00 95.00 91 VAL A C 1
ATOM 692 O O . VAL A 1 91 ? -3.045 4.876 0.183 1.00 95.00 91 VAL A O 1
ATOM 695 N N . PHE A 1 92 ? -4.124 2.909 0.283 1.00 95.31 92 PHE A N 1
ATOM 696 C CA . PHE A 1 92 ? -4.359 2.873 1.716 1.00 95.31 92 PHE A CA 1
ATOM 697 C C . PHE A 1 92 ? -3.257 2.040 2.357 1.00 95.31 92 PHE A C 1
ATOM 699 O O . PHE A 1 92 ? -2.992 0.924 1.912 1.00 95.31 92 PHE A O 1
ATOM 706 N N . VAL A 1 93 ? -2.599 2.582 3.374 1.00 94.62 93 VAL A N 1
ATOM 707 C CA . VAL A 1 93 ? -1.482 1.935 4.061 1.00 94.62 93 VAL A CA 1
ATOM 708 C C . VAL A 1 93 ? -1.753 1.969 5.553 1.00 94.62 93 VAL A C 1
ATOM 710 O O . VAL A 1 93 ? -1.893 3.046 6.138 1.00 94.62 93 VAL A O 1
ATOM 713 N N . SER A 1 94 ? -1.810 0.795 6.184 1.00 93.31 94 SER A N 1
ATOM 714 C CA . SER A 1 94 ? -1.857 0.742 7.639 1.00 93.31 94 SER A CA 1
ATOM 715 C C . SER A 1 94 ? -0.489 1.056 8.226 1.00 93.31 94 SER A C 1
ATOM 717 O O . SER A 1 94 ? 0.553 0.535 7.812 1.00 93.31 94 SER A O 1
ATOM 719 N N . ARG A 1 95 ? -0.495 1.934 9.216 1.00 90.25 95 ARG A N 1
ATOM 720 C CA . ARG A 1 95 ? 0.660 2.333 10.005 1.00 90.25 95 ARG A CA 1
ATOM 721 C C . ARG A 1 95 ? 0.401 1.998 11.464 1.00 90.25 95 ARG A C 1
ATOM 723 O O . ARG A 1 95 ? -0.737 1.802 11.890 1.00 90.25 95 ARG A O 1
ATOM 730 N N . LYS A 1 96 ? 1.474 1.976 12.252 1.00 84.44 96 LYS A N 1
ATOM 731 C CA . LYS A 1 96 ? 1.373 1.839 13.709 1.00 84.44 96 LYS A CA 1
ATOM 732 C C . LYS A 1 96 ? 0.554 2.978 14.332 1.00 84.44 96 LYS A C 1
ATOM 734 O O . LYS A 1 96 ? -0.088 2.781 15.354 1.00 84.44 96 LYS A O 1
ATOM 739 N N . ASP A 1 97 ? 0.599 4.156 13.723 1.00 81.94 97 ASP A N 1
ATOM 740 C CA . ASP A 1 97 ? -0.081 5.375 14.151 1.00 81.94 97 ASP A CA 1
ATOM 741 C C . ASP A 1 97 ? -1.362 5.674 13.349 1.00 81.94 97 ASP A C 1
ATOM 743 O O . ASP A 1 97 ? -1.867 6.795 13.400 1.00 81.94 97 ASP A O 1
ATOM 747 N N . GLY A 1 98 ? -1.902 4.677 12.638 1.00 88.75 98 GLY A N 1
ATOM 748 C CA . GLY A 1 98 ? -3.223 4.736 12.013 1.00 88.75 98 GLY A CA 1
ATOM 749 C C . GLY A 1 98 ? -3.230 4.509 10.502 1.00 88.75 98 GLY A C 1
ATOM 750 O O . GLY A 1 98 ? -2.374 3.817 9.956 1.00 88.75 98 GLY A O 1
ATOM 751 N N . LEU A 1 99 ? -4.228 5.058 9.811 1.00 91.88 99 LEU A N 1
ATOM 752 C CA . LEU A 1 99 ? -4.409 4.912 8.365 1.00 91.88 99 LEU A CA 1
ATOM 753 C C . LEU A 1 99 ? -3.781 6.076 7.580 1.00 91.88 99 LEU A C 1
ATOM 755 O O . LEU A 1 99 ? -4.230 7.219 7.688 1.00 91.88 99 LEU A O 1
ATOM 759 N N . GLU A 1 100 ? -2.791 5.779 6.735 1.00 92.31 100 GLU A N 1
ATOM 760 C CA . GLU A 1 100 ? -2.222 6.718 5.762 1.00 92.31 100 GLU A CA 1
ATOM 761 C C . GLU A 1 100 ? -2.812 6.458 4.369 1.00 92.31 100 GLU A C 1
ATOM 763 O O . GLU A 1 100 ? -2.856 5.323 3.898 1.00 92.31 100 GLU A O 1
ATOM 768 N N . VAL A 1 101 ? -3.242 7.515 3.680 1.00 92.81 101 VAL A N 1
ATOM 769 C CA . VAL A 1 101 ? -3.800 7.434 2.325 1.00 92.81 101 VAL A CA 1
ATOM 770 C C . VAL A 1 101 ? -2.952 8.244 1.365 1.00 92.81 101 VAL A C 1
ATOM 772 O O . VAL A 1 101 ? -2.762 9.445 1.549 1.00 92.81 101 VAL A O 1
ATOM 775 N N . TRP A 1 102 ? -2.482 7.597 0.307 1.00 93.06 102 TRP A N 1
ATOM 776 C CA . TRP A 1 102 ? -1.750 8.213 -0.787 1.00 93.06 102 TRP A CA 1
ATOM 777 C C . TRP A 1 102 ? -2.656 8.427 -1.990 1.00 93.06 102 TRP A C 1
ATOM 779 O O . TRP A 1 102 ? -3.426 7.554 -2.394 1.00 93.06 102 TRP A O 1
ATOM 789 N N . SER A 1 103 ? -2.525 9.600 -2.595 1.00 90.38 103 SER A N 1
ATOM 790 C CA . SER A 1 103 ? -3.232 9.974 -3.814 1.00 90.38 103 SER A CA 1
ATOM 791 C C . SER A 1 103 ? -2.268 10.601 -4.808 1.00 90.38 103 SER A C 1
ATOM 793 O O . SER A 1 103 ? -1.320 11.293 -4.426 1.00 90.38 103 SER A O 1
ATOM 795 N N . ARG A 1 104 ? -2.512 10.351 -6.095 1.00 88.94 104 ARG A N 1
ATOM 796 C CA . ARG A 1 104 ? -1.803 11.036 -7.171 1.00 88.94 104 ARG A CA 1
ATOM 797 C C . ARG A 1 104 ? -2.461 12.394 -7.402 1.00 88.94 104 ARG A C 1
ATOM 799 O O . ARG A 1 104 ? -3.662 12.462 -7.650 1.00 88.94 104 ARG A O 1
ATOM 806 N N . LEU A 1 105 ? -1.679 13.458 -7.333 1.00 84.44 105 LEU A N 1
ATOM 807 C CA . LEU A 1 105 ? -2.080 14.793 -7.743 1.00 84.44 105 LEU A CA 1
ATOM 808 C C . LEU A 1 105 ? -2.218 14.801 -9.269 1.00 84.44 105 LEU A C 1
ATOM 810 O O . LEU A 1 105 ? -1.334 14.320 -9.980 1.00 84.44 105 LEU A O 1
ATOM 814 N N . GLU A 1 106 ? -3.328 15.327 -9.781 1.00 69.31 106 GLU A N 1
ATOM 815 C CA . GLU A 1 106 ? -3.419 15.631 -11.206 1.00 69.31 106 GLU A CA 1
ATOM 816 C C . GLU A 1 106 ? -2.365 16.690 -11.531 1.00 69.31 106 GLU A C 1
ATOM 818 O O . GLU A 1 106 ? -2.301 17.741 -10.883 1.00 69.31 106 GLU A O 1
ATOM 823 N N . GLU A 1 107 ? -1.511 16.406 -12.515 1.00 55.62 107 GLU A N 1
ATOM 824 C CA . GLU A 1 107 ? -0.680 17.442 -13.109 1.00 55.62 107 GLU A CA 1
ATOM 825 C C . GLU A 1 107 ? -1.633 18.508 -13.639 1.00 55.62 107 GLU A C 1
ATOM 827 O O . GLU A 1 107 ? -2.353 18.284 -14.612 1.00 55.62 107 GLU A O 1
ATOM 832 N N . ARG A 1 108 ? -1.648 19.689 -13.011 1.00 40.97 108 ARG A N 1
ATOM 833 C CA . ARG A 1 108 ? -2.072 20.872 -13.750 1.00 40.97 108 ARG A CA 1
ATOM 834 C C . ARG A 1 108 ? -1.096 20.950 -14.905 1.00 40.97 108 ARG A C 1
ATOM 836 O O . ARG A 1 108 ? 0.078 21.240 -14.674 1.00 40.97 108 ARG A O 1
ATOM 843 N N . CYS A 1 109 ? -1.561 20.645 -16.113 1.00 35.28 109 CYS A N 1
ATOM 844 C CA . CYS A 1 109 ? -0.854 21.030 -17.316 1.00 35.28 109 CYS A CA 1
ATOM 845 C C . CYS A 1 109 ? -0.539 22.512 -17.131 1.00 35.28 109 CYS A C 1
ATOM 847 O O . CYS A 1 109 ? -1.440 23.346 -17.050 1.00 35.28 109 CYS A O 1
ATOM 849 N N . CYS A 1 110 ? 0.733 22.831 -16.929 1.00 34.94 110 CYS A N 1
ATOM 850 C CA . CYS A 1 110 ? 1.184 24.190 -17.072 1.00 34.94 110 CYS A CA 1
ATOM 851 C C . CYS A 1 110 ? 0.959 24.518 -18.544 1.00 34.94 110 CYS A C 1
ATOM 853 O O . CYS A 1 110 ? 1.771 24.161 -19.399 1.00 34.94 110 CYS A O 1
ATOM 855 N N . ASP A 1 111 ? -0.172 25.171 -18.828 1.00 34.94 111 ASP A N 1
ATOM 856 C CA . ASP A 1 111 ? -0.305 26.025 -19.995 1.00 34.94 111 ASP A CA 1
ATOM 857 C C . ASP A 1 111 ? 0.974 26.845 -20.043 1.00 34.94 111 ASP A C 1
ATOM 859 O O . ASP A 1 111 ? 1.259 27.666 -19.166 1.00 34.94 111 ASP A O 1
ATOM 863 N N . THR A 1 112 ? 1.823 26.513 -21.008 1.00 38.22 112 THR A N 1
ATOM 864 C CA . THR A 1 112 ? 3.144 27.101 -21.162 1.00 38.22 112 THR A CA 1
ATOM 865 C C . THR A 1 112 ? 2.948 28.471 -21.799 1.00 38.22 112 THR A C 1
ATOM 867 O O . THR A 1 112 ? 3.261 28.706 -22.959 1.00 38.22 112 THR A O 1
ATOM 870 N N . GLY A 1 113 ? 2.350 29.381 -21.037 1.00 36.38 113 GLY A N 1
ATOM 871 C CA . GLY A 1 113 ? 2.277 30.796 -21.332 1.00 36.38 113 GLY A CA 1
ATOM 872 C C . GLY A 1 113 ? 3.455 31.491 -20.674 1.00 36.38 113 GLY A C 1
ATOM 873 O O . GLY A 1 113 ? 3.329 31.951 -19.549 1.00 36.38 113 GLY A O 1
ATOM 874 N N . ASN A 1 114 ? 4.561 31.577 -21.419 1.00 37.97 114 ASN A N 1
ATOM 875 C CA . ASN A 1 114 ? 5.678 32.507 -21.236 1.00 37.97 114 ASN A CA 1
ATOM 876 C C . ASN A 1 114 ? 6.419 32.454 -19.892 1.00 37.97 114 ASN A C 1
ATOM 878 O O . ASN A 1 114 ? 5.909 32.930 -18.892 1.00 37.97 114 ASN A O 1
ATOM 882 N N . LEU A 1 115 ? 7.688 32.040 -19.909 1.00 36.16 115 LEU A N 1
ATOM 883 C CA . LEU A 1 115 ? 8.800 32.814 -19.341 1.00 36.16 115 LEU A CA 1
ATOM 884 C C . LEU A 1 115 ? 10.126 32.255 -19.886 1.00 36.16 115 LEU A C 1
ATOM 886 O O . LEU A 1 115 ? 10.289 31.054 -20.081 1.00 36.16 115 LEU A O 1
ATOM 890 N N . ALA A 1 116 ? 11.011 33.187 -20.221 1.00 36.91 116 ALA A N 1
ATOM 891 C CA . ALA A 1 116 ? 12.125 33.060 -21.146 1.00 36.91 116 ALA A CA 1
ATOM 892 C C . ALA A 1 116 ? 13.170 31.984 -20.806 1.00 36.91 116 ALA A C 1
ATOM 894 O O . ALA A 1 116 ? 13.515 31.740 -19.650 1.00 36.91 116 ALA A O 1
ATOM 895 N N . GLU A 1 117 ? 13.715 31.409 -21.877 1.00 37.19 117 GLU A N 1
ATOM 896 C CA . GLU A 1 117 ? 14.855 30.501 -21.905 1.00 37.19 117 GLU A CA 1
ATOM 897 C C . GLU A 1 117 ? 16.080 31.113 -21.200 1.00 37.19 117 GLU A C 1
ATOM 899 O O . GLU A 1 117 ? 16.569 32.175 -21.584 1.00 37.19 117 GLU A O 1
ATOM 904 N N . GLN A 1 118 ? 16.618 30.410 -20.201 1.00 35.53 118 GLN A N 1
ATOM 905 C CA . GLN A 1 118 ? 17.997 30.598 -19.750 1.00 35.53 118 GLN A CA 1
ATOM 906 C C . GLN A 1 118 ? 18.871 29.466 -20.319 1.00 35.53 118 GLN A C 1
ATOM 908 O O . GLN A 1 118 ? 18.527 28.291 -20.151 1.00 35.53 118 GLN A O 1
ATOM 913 N N . PRO A 1 119 ? 19.994 29.768 -20.997 1.00 34.47 119 PRO A N 1
ATOM 914 C CA . PRO A 1 119 ? 20.832 28.754 -21.619 1.00 34.47 119 PRO A CA 1
ATOM 915 C C . PRO A 1 119 ? 21.866 28.251 -20.607 1.00 34.47 119 PRO A C 1
ATOM 917 O O . PRO A 1 119 ? 22.778 28.987 -20.241 1.00 34.47 119 PRO A O 1
ATOM 920 N N . GLY A 1 120 ? 21.766 26.996 -20.155 1.00 36.69 120 GLY A N 1
ATOM 921 C CA . GLY A 1 120 ? 22.825 26.475 -19.283 1.00 36.69 120 GLY A CA 1
ATOM 922 C C . GLY A 1 120 ? 22.592 25.201 -18.484 1.00 36.69 120 GLY A C 1
ATOM 923 O O . GLY A 1 120 ? 23.236 25.047 -17.456 1.00 36.69 120 GLY A O 1
ATOM 924 N N . THR A 1 121 ? 21.722 24.273 -18.884 1.00 33.31 121 THR A N 1
ATOM 925 C CA . THR A 1 121 ? 21.789 22.886 -18.376 1.00 33.31 121 THR A CA 1
ATOM 926 C C . THR A 1 121 ? 21.074 21.960 -19.355 1.00 33.31 121 THR A C 1
ATOM 928 O O . THR A 1 121 ? 19.850 21.926 -19.438 1.00 33.31 121 THR A O 1
ATOM 931 N N . LYS A 1 122 ? 21.847 21.247 -20.180 1.00 45.62 122 LYS A N 1
ATOM 932 C CA . LYS A 1 122 ? 21.317 20.219 -21.078 1.00 45.62 122 LYS A CA 1
ATOM 933 C C . LYS A 1 122 ? 21.013 18.955 -20.279 1.00 45.62 122 LYS A C 1
ATOM 935 O O . LYS A 1 122 ? 21.834 18.055 -20.272 1.00 45.62 122 LYS A O 1
ATOM 940 N N . GLU A 1 123 ? 19.816 18.879 -19.717 1.00 30.89 123 GLU A N 1
ATOM 941 C CA . GLU A 1 123 ? 19.014 17.654 -19.705 1.00 30.89 123 GLU A CA 1
ATOM 942 C C . GLU A 1 123 ? 17.555 18.083 -19.871 1.00 30.89 123 GLU A C 1
ATOM 944 O O . GLU A 1 123 ? 16.921 18.587 -18.951 1.00 30.89 123 GLU A O 1
ATOM 949 N N . ARG A 1 124 ? 17.018 17.945 -21.088 1.00 35.06 124 ARG A N 1
ATOM 950 C CA . ARG A 1 124 ? 15.564 17.949 -21.272 1.00 35.06 124 ARG A CA 1
ATOM 951 C C . ARG A 1 124 ? 15.051 16.695 -20.557 1.00 35.06 124 ARG A C 1
ATOM 953 O O . ARG A 1 124 ? 15.446 15.613 -21.000 1.00 35.06 124 ARG A O 1
ATOM 960 N N . PRO A 1 125 ? 14.180 16.760 -19.536 1.00 38.09 125 PRO A N 1
ATOM 961 C CA . PRO A 1 125 ? 13.523 15.558 -19.065 1.00 38.09 125 PRO A CA 1
ATOM 962 C C . PRO A 1 125 ? 12.431 15.222 -20.081 1.00 38.09 125 PRO A C 1
ATOM 964 O O . PRO A 1 125 ? 11.259 15.536 -19.914 1.00 38.09 125 PRO A O 1
ATOM 967 N N . ASN A 1 126 ? 12.827 14.585 -21.178 1.00 40.81 126 ASN A N 1
ATOM 968 C CA . ASN A 1 126 ? 11.913 13.750 -21.934 1.00 40.81 126 ASN A CA 1
ATOM 969 C C . ASN A 1 126 ? 11.587 12.553 -21.025 1.00 40.81 126 ASN A C 1
ATOM 971 O O . ASN A 1 126 ? 12.327 11.576 -21.037 1.00 40.81 126 ASN A O 1
ATOM 975 N N . SER A 1 127 ? 10.540 12.614 -20.196 1.00 42.41 127 SER A N 1
ATOM 976 C CA . SER A 1 127 ? 9.805 11.394 -19.832 1.00 42.41 127 SER A CA 1
ATOM 977 C C . SER A 1 127 ? 8.501 11.673 -19.089 1.00 42.41 127 SER A C 1
ATOM 979 O O . SER A 1 127 ? 8.487 12.160 -17.965 1.00 42.41 127 SER A O 1
ATOM 981 N N . GLU A 1 128 ? 7.416 11.230 -19.712 1.00 57.66 128 GLU A N 1
ATOM 982 C CA . GLU A 1 128 ? 6.116 10.884 -19.134 1.00 57.66 128 GLU A CA 1
ATOM 983 C C . GLU A 1 128 ? 6.281 9.746 -18.095 1.00 57.66 128 GLU A C 1
ATOM 985 O O . GLU A 1 128 ? 5.944 8.585 -18.338 1.00 57.66 128 GLU A O 1
ATOM 990 N N . GLY A 1 129 ? 6.965 10.018 -16.982 1.00 71.50 129 GLY A N 1
ATOM 991 C CA . GLY A 1 129 ? 7.301 9.052 -15.932 1.00 71.50 129 GLY A CA 1
ATOM 992 C C . GLY A 1 129 ? 6.621 9.365 -14.603 1.00 71.50 129 GLY A C 1
ATOM 993 O O . GLY A 1 129 ? 6.128 10.467 -14.384 1.00 71.50 129 GLY A O 1
ATOM 994 N N . ILE A 1 130 ? 6.601 8.390 -13.695 1.00 81.69 130 ILE A N 1
ATOM 995 C CA . ILE A 1 130 ? 6.185 8.613 -12.307 1.00 81.69 130 ILE A CA 1
ATOM 996 C C . ILE A 1 130 ? 7.204 9.548 -11.645 1.00 81.69 130 ILE A C 1
ATOM 998 O O . ILE A 1 130 ? 8.394 9.245 -11.616 1.00 81.69 130 ILE A O 1
ATOM 1002 N N . ILE A 1 131 ? 6.727 10.661 -11.086 1.00 86.19 131 ILE A N 1
ATOM 1003 C CA . ILE A 1 131 ? 7.538 11.609 -10.315 1.00 86.19 131 ILE A CA 1
ATOM 1004 C C . ILE A 1 131 ? 7.009 11.628 -8.882 1.00 86.19 131 ILE A C 1
ATOM 1006 O O . ILE A 1 131 ? 5.807 11.792 -8.682 1.00 86.19 131 ILE A O 1
ATOM 1010 N N . GLU A 1 132 ? 7.895 11.504 -7.891 1.00 84.88 132 GLU A N 1
ATOM 1011 C CA . GLU A 1 132 ? 7.546 11.497 -6.458 1.00 84.88 132 GLU A CA 1
ATOM 1012 C C . GLU A 1 132 ? 6.628 12.669 -6.070 1.00 84.88 132 GLU A C 1
ATOM 1014 O O . GLU A 1 132 ? 5.600 12.470 -5.429 1.00 84.88 132 GLU A O 1
ATOM 1019 N N . ARG A 1 133 ? 6.939 13.884 -6.545 1.00 85.06 133 ARG A N 1
ATOM 1020 C CA . ARG A 1 133 ? 6.181 15.119 -6.257 1.00 85.06 133 ARG A CA 1
ATOM 1021 C C . ARG A 1 133 ? 4.711 15.085 -6.691 1.00 85.06 133 ARG A C 1
ATOM 1023 O O . ARG A 1 133 ? 3.931 15.926 -6.254 1.00 85.06 133 ARG A O 1
ATOM 1030 N N . ASN A 1 134 ? 4.345 14.157 -7.577 1.00 88.56 134 ASN A N 1
ATOM 1031 C CA . ASN A 1 134 ? 2.975 13.995 -8.051 1.00 88.56 134 ASN A CA 1
ATOM 1032 C C . ASN A 1 134 ? 2.139 13.161 -7.069 1.00 88.56 134 ASN A C 1
ATOM 1034 O O . ASN A 1 134 ? 0.990 12.860 -7.368 1.00 88.56 134 ASN A O 1
ATOM 1038 N N . TYR A 1 135 ? 2.683 12.777 -5.914 1.00 89.75 135 TYR A N 1
ATOM 1039 C CA . TYR A 1 135 ? 1.974 12.029 -4.886 1.00 89.75 135 TYR A CA 1
ATOM 1040 C C . TYR A 1 135 ? 1.906 12.822 -3.590 1.00 89.75 135 TYR A C 1
ATOM 1042 O O . TYR A 1 135 ? 2.836 13.532 -3.210 1.00 89.75 135 TYR A O 1
ATOM 1050 N N . ARG A 1 136 ? 0.779 12.684 -2.897 1.00 89.81 136 ARG A N 1
ATOM 1051 C CA . ARG A 1 136 ? 0.566 13.262 -1.575 1.00 89.81 136 ARG A CA 1
ATOM 1052 C C . ARG A 1 136 ? -0.051 12.222 -0.661 1.00 89.81 136 ARG A C 1
ATOM 1054 O O . ARG A 1 136 ? -1.019 11.565 -1.052 1.00 89.81 136 ARG A O 1
ATOM 1061 N N . SER A 1 137 ? 0.473 12.138 0.558 1.00 90.12 137 SER A N 1
ATOM 1062 C CA . SER A 1 137 ? -0.139 11.362 1.628 1.00 90.12 137 SER A CA 1
ATOM 1063 C C . SER A 1 137 ? -0.967 12.228 2.573 1.00 90.12 137 SER A C 1
ATOM 1065 O O . SER A 1 137 ? -0.771 13.442 2.699 1.00 90.12 137 SER A O 1
ATOM 1067 N N . THR A 1 138 ? -1.970 11.622 3.197 1.00 88.94 138 THR A N 1
ATOM 1068 C CA . THR A 1 138 ? -2.768 12.216 4.271 1.00 88.94 138 THR A CA 1
ATOM 1069 C C . THR A 1 138 ? -3.119 11.127 5.275 1.00 88.94 138 THR A C 1
ATOM 1071 O O . THR A 1 138 ? -3.577 10.055 4.891 1.00 88.94 138 THR A O 1
ATOM 1074 N N . TYR A 1 139 ? -2.906 11.406 6.557 1.00 89.19 139 TYR A N 1
ATOM 1075 C CA . TYR A 1 139 ? -3.339 10.532 7.644 1.00 89.19 139 TYR A CA 1
ATOM 1076 C C . TYR A 1 139 ? -4.818 10.776 7.939 1.00 89.19 139 TYR A C 1
ATOM 1078 O O . TYR A 1 139 ? -5.231 11.927 8.087 1.00 89.19 139 TYR A O 1
ATOM 1086 N N . MET A 1 140 ? -5.602 9.703 7.984 1.00 88.06 140 MET A N 1
ATOM 1087 C CA . MET A 1 140 ? -7.047 9.752 8.227 1.00 88.06 140 MET A CA 1
ATOM 1088 C C . MET A 1 140 ? -7.399 9.567 9.700 1.00 88.06 140 MET A C 1
ATOM 1090 O O . MET A 1 140 ? -8.344 10.187 10.178 1.00 88.06 140 MET A O 1
ATOM 1094 N N . ASP A 1 141 ? -6.629 8.748 10.415 1.00 88.88 141 ASP A N 1
ATOM 1095 C CA . ASP A 1 141 ? -6.876 8.460 11.825 1.00 88.88 141 ASP A CA 1
ATOM 1096 C C . ASP A 1 141 ? -6.475 9.631 12.729 1.00 88.88 141 ASP A C 1
ATOM 1098 O O . ASP A 1 141 ? -5.436 10.279 12.547 1.00 88.88 141 ASP A O 1
ATOM 1102 N N . THR A 1 142 ? -7.286 9.861 13.762 1.00 86.62 142 THR A N 1
ATOM 1103 C CA . THR A 1 142 ? -6.903 10.707 14.895 1.00 86.62 142 THR A CA 1
ATOM 1104 C C . THR A 1 142 ? -5.988 9.949 15.862 1.00 86.62 142 THR A 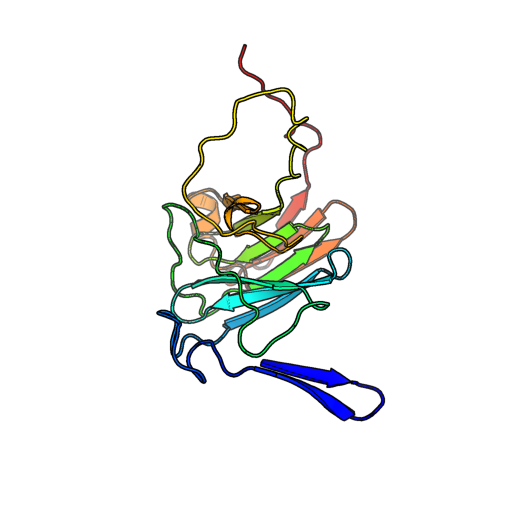C 1
ATOM 1106 O O . THR A 1 142 ? -5.814 8.734 15.769 1.00 86.62 142 THR A O 1
ATOM 1109 N N . GLU A 1 143 ? -5.414 10.649 16.844 1.00 84.94 143 GLU A N 1
ATOM 1110 C CA . GLU A 1 143 ? -4.629 9.992 17.901 1.00 84.94 143 GLU A CA 1
ATOM 1111 C C . GLU A 1 143 ? -5.454 8.993 18.726 1.00 84.94 143 GLU A C 1
ATOM 1113 O O . GLU A 1 143 ? -4.901 8.009 19.208 1.00 84.94 143 GLU A O 1
ATOM 1118 N N . GLU A 1 144 ? -6.764 9.210 18.880 1.00 86.44 144 GLU A N 1
ATOM 1119 C CA . GLU A 1 144 ? -7.643 8.262 19.572 1.00 86.44 144 GLU A CA 1
ATOM 1120 C C . GLU A 1 144 ? -7.935 7.024 18.717 1.00 86.44 144 GLU A C 1
ATOM 1122 O O . GLU A 1 144 ? -7.994 5.914 19.244 1.00 86.44 144 GLU A O 1
ATOM 1127 N N . ASP A 1 145 ? -8.063 7.182 17.396 1.00 86.12 145 ASP A N 1
ATOM 1128 C CA . ASP A 1 145 ? -8.272 6.050 16.485 1.00 86.12 145 ASP A CA 1
ATOM 1129 C C . ASP A 1 145 ? -7.024 5.161 16.409 1.00 86.12 145 ASP A C 1
ATOM 1131 O O . ASP A 1 145 ? -7.133 3.935 16.439 1.00 86.12 145 ASP A O 1
ATOM 1135 N N . ALA A 1 146 ? -5.830 5.762 16.438 1.00 82.56 146 ALA A N 1
ATOM 1136 C CA . ALA A 1 146 ? -4.560 5.036 16.481 1.00 82.56 146 ALA A CA 1
ATOM 1137 C C . ALA A 1 146 ? -4.402 4.145 17.733 1.00 82.56 146 ALA A C 1
ATOM 1139 O O . ALA A 1 146 ? -3.693 3.139 17.691 1.00 82.56 146 ALA A O 1
ATOM 1140 N N . LYS A 1 147 ? -5.080 4.464 18.847 1.00 86.81 147 LYS A N 1
ATOM 1141 C CA . LYS A 1 147 ? -5.051 3.646 20.077 1.00 86.81 147 LYS A CA 1
ATOM 1142 C C . LYS A 1 147 ? -5.856 2.350 19.971 1.00 86.81 147 LYS A C 1
ATOM 1144 O O . LYS A 1 147 ? -5.709 1.493 20.836 1.00 86.81 147 LYS A O 1
ATOM 1149 N N . ARG A 1 148 ? -6.687 2.184 18.936 1.00 87.19 148 ARG A N 1
ATOM 1150 C CA . ARG A 1 148 ? -7.533 0.990 18.730 1.00 87.19 148 ARG A CA 1
ATOM 1151 C C . ARG A 1 148 ? -6.779 -0.218 18.165 1.00 87.19 148 ARG A C 1
ATOM 1153 O O . ARG A 1 148 ? -7.399 -1.216 17.802 1.00 87.19 148 ARG A O 1
ATOM 1160 N N . GLY A 1 149 ? -5.460 -0.111 18.053 1.00 87.38 149 GLY A N 1
ATOM 1161 C CA . GLY A 1 149 ? -4.609 -1.138 17.477 1.00 87.38 149 GLY A CA 1
ATOM 1162 C C . GLY A 1 149 ? -4.420 -0.977 15.970 1.00 87.38 149 GLY A C 1
ATOM 1163 O O . GLY A 1 149 ? -5.040 -0.138 15.300 1.00 87.38 149 GLY A O 1
ATOM 1164 N N . MET A 1 150 ? -3.511 -1.792 15.441 1.00 89.19 150 MET A N 1
ATOM 1165 C CA . MET A 1 150 ? -3.103 -1.741 14.043 1.00 89.19 150 MET A CA 1
ATOM 1166 C C . MET A 1 150 ? -4.187 -2.327 13.135 1.00 89.19 150 MET A C 1
ATOM 1168 O O . MET A 1 150 ? -4.804 -3.345 13.457 1.00 89.19 150 MET A O 1
ATOM 1172 N N . ILE A 1 151 ? -4.406 -1.691 11.982 1.00 94.12 151 ILE A N 1
ATOM 1173 C CA . ILE A 1 151 ? -5.282 -2.234 10.940 1.00 94.12 151 ILE A CA 1
ATOM 1174 C C . ILE A 1 151 ? -4.618 -3.480 10.342 1.00 94.12 151 ILE A C 1
ATOM 1176 O O . ILE A 1 151 ? -3.483 -3.400 9.867 1.00 94.12 151 ILE A O 1
ATOM 1180 N N . GLN A 1 152 ? -5.342 -4.600 10.349 1.00 93.56 152 GLN A N 1
ATOM 1181 C CA . GLN A 1 152 ? -4.875 -5.912 9.883 1.00 93.56 152 GLN A CA 1
ATOM 1182 C C . GLN A 1 152 ? -5.368 -6.273 8.480 1.00 93.56 152 GLN A C 1
ATOM 1184 O O . GLN A 1 152 ? -4.717 -7.042 7.780 1.00 93.56 152 GLN A O 1
ATOM 1189 N N . MET A 1 153 ? -6.517 -5.740 8.061 1.00 94.38 153 MET A N 1
ATOM 1190 C CA . MET A 1 153 ? -7.079 -5.981 6.734 1.00 94.38 153 MET A CA 1
ATOM 1191 C C . MET A 1 153 ? -7.822 -4.744 6.248 1.00 94.38 153 MET A C 1
ATOM 1193 O O . MET A 1 153 ? -8.423 -4.020 7.044 1.00 94.38 153 MET A O 1
ATOM 1197 N N . MET A 1 154 ? -7.786 -4.524 4.936 1.00 96.12 154 MET A N 1
ATOM 1198 C CA . MET A 1 154 ? -8.533 -3.474 4.255 1.00 96.12 154 MET A CA 1
ATOM 1199 C C . MET A 1 154 ? -9.111 -4.009 2.950 1.00 96.12 154 MET A C 1
ATOM 1201 O O . MET A 1 154 ? -8.405 -4.682 2.203 1.00 96.12 154 MET A O 1
ATOM 1205 N N . GLU A 1 155 ? -10.364 -3.668 2.667 1.00 96.12 155 GLU A N 1
ATOM 1206 C CA . GLU A 1 155 ? -11.029 -3.986 1.404 1.00 96.12 155 GLU A CA 1
ATOM 1207 C C . GLU A 1 155 ? -11.905 -2.829 0.934 1.00 96.12 155 GLU A C 1
ATOM 1209 O O . GLU A 1 155 ? -12.627 -2.210 1.716 1.00 96.12 155 GLU A O 1
ATOM 1214 N N . GLY A 1 156 ? -11.865 -2.536 -0.361 1.00 93.25 156 GLY A N 1
ATOM 1215 C CA . GLY A 1 156 ? -12.714 -1.529 -0.984 1.00 93.25 156 GLY A CA 1
ATOM 1216 C C . GLY A 1 156 ? -13.988 -2.118 -1.589 1.00 93.25 156 GLY A C 1
ATOM 1217 O O . GLY A 1 156 ? -13.957 -3.135 -2.278 1.00 93.25 156 GLY A O 1
ATOM 1218 N N . GLY A 1 157 ? -15.122 -1.439 -1.398 1.00 92.75 157 GLY A N 1
ATOM 1219 C CA . GLY A 1 157 ? -16.396 -1.819 -2.011 1.00 92.75 157 GLY A CA 1
ATOM 1220 C C . GLY A 1 157 ? -17.329 -0.626 -2.212 1.00 92.75 157 GLY A C 1
ATOM 1221 O O . GLY A 1 157 ? -17.600 0.132 -1.286 1.00 92.75 157 GLY A O 1
ATOM 1222 N N . GLY A 1 158 ? -17.837 -0.432 -3.433 1.00 90.31 158 GLY A N 1
ATOM 1223 C CA . GLY A 1 158 ? -18.672 0.732 -3.754 1.00 90.31 158 GLY A CA 1
ATOM 1224 C C . GLY A 1 158 ? -17.914 2.045 -3.534 1.00 90.31 158 GLY A C 1
ATOM 1225 O O . GLY A 1 158 ? -16.878 2.281 -4.146 1.00 90.31 158 GLY A O 1
ATOM 1226 N N . ASP A 1 159 ? -18.404 2.933 -2.683 1.00 89.44 159 ASP A N 1
ATOM 1227 C CA . ASP A 1 159 ? -17.739 4.164 -2.225 1.00 89.44 159 ASP A CA 1
ATOM 1228 C C . ASP A 1 159 ? -17.149 4.069 -0.815 1.00 89.44 159 ASP A C 1
ATOM 1230 O O . ASP A 1 159 ? -16.778 5.087 -0.226 1.00 89.44 159 ASP A O 1
ATOM 1234 N N . ARG A 1 160 ? -16.998 2.838 -0.323 1.00 92.69 160 ARG A N 1
ATOM 1235 C CA . ARG A 1 160 ? -16.560 2.545 1.033 1.00 92.69 160 ARG A CA 1
ATOM 1236 C C . ARG A 1 160 ? -15.255 1.769 1.057 1.00 92.69 160 ARG A C 1
ATOM 1238 O O . ARG A 1 160 ? -14.942 1.012 0.136 1.00 92.69 160 ARG A O 1
ATOM 1245 N N . LEU A 1 161 ? -14.525 1.965 2.143 1.00 94.50 161 LEU A N 1
ATOM 1246 C CA . LEU A 1 161 ? -13.392 1.158 2.560 1.00 94.50 161 LEU A CA 1
ATOM 1247 C C . LEU A 1 161 ? -13.774 0.474 3.874 1.00 94.50 161 LEU A C 1
ATOM 1249 O O . LEU A 1 161 ? -14.277 1.114 4.793 1.00 94.50 161 LEU A O 1
ATOM 1253 N N . PHE A 1 162 ? -13.541 -0.825 3.947 1.00 95.62 162 PHE A N 1
ATOM 1254 C CA . PHE A 1 162 ? -13.774 -1.655 5.117 1.00 95.62 162 PHE A CA 1
ATOM 1255 C C . PHE A 1 162 ? -12.424 -2.002 5.733 1.00 95.62 162 PHE A C 1
ATOM 1257 O O . PHE A 1 162 ? -11.515 -2.388 5.001 1.00 95.62 162 PHE A O 1
ATOM 1264 N N . SER A 1 163 ? -12.286 -1.887 7.051 1.00 94.94 163 SER A N 1
ATOM 1265 C CA . SER A 1 163 ? -11.050 -2.234 7.755 1.00 94.94 163 SER A CA 1
ATOM 1266 C C . SER A 1 163 ? -11.310 -2.997 9.049 1.00 94.94 163 SER A C 1
ATOM 1268 O O . SER A 1 163 ? -12.316 -2.778 9.722 1.00 94.94 163 SER A O 1
ATOM 1270 N N . THR A 1 164 ? -10.391 -3.886 9.417 1.00 95.38 164 THR A N 1
ATOM 1271 C CA . THR A 1 164 ? -10.385 -4.577 10.718 1.00 95.38 164 THR A CA 1
ATOM 1272 C C . THR A 1 164 ? -9.114 -4.242 11.488 1.00 95.38 164 THR A C 1
ATOM 1274 O O . THR A 1 164 ? -8.077 -3.959 10.884 1.00 95.38 164 THR A O 1
ATOM 1277 N N . ARG A 1 165 ? -9.183 -4.274 12.823 1.00 93.25 165 ARG A N 1
ATOM 1278 C CA . ARG A 1 165 ? -8.051 -3.989 13.718 1.00 93.25 165 ARG A CA 1
ATOM 1279 C C . ARG A 1 165 ? -7.799 -5.152 14.668 1.00 93.25 165 ARG A C 1
ATOM 1281 O O . ARG A 1 165 ? -8.736 -5.862 15.019 1.00 93.25 165 ARG A O 1
ATOM 1288 N N . GLU A 1 166 ? -6.545 -5.306 15.085 1.00 88.62 166 GLU A N 1
ATOM 1289 C CA . GLU A 1 166 ? -6.078 -6.403 15.949 1.00 88.62 166 GLU A CA 1
ATOM 1290 C C . GLU A 1 166 ? -6.902 -6.560 17.236 1.00 88.62 166 GLU A C 1
ATOM 1292 O O . GLU A 1 166 ? -7.318 -7.666 17.573 1.00 88.62 166 GLU A O 1
ATOM 1297 N N . ASP A 1 167 ? -7.215 -5.449 17.901 1.00 83.69 167 ASP A N 1
ATOM 1298 C CA . ASP A 1 167 ? -7.873 -5.451 19.212 1.00 83.69 167 ASP A CA 1
ATOM 1299 C C . ASP A 1 167 ? -9.389 -5.201 19.134 1.00 83.69 167 ASP A C 1
ATOM 1301 O O . ASP A 1 167 ? -10.036 -4.878 20.134 1.00 83.69 167 ASP A O 1
ATOM 1305 N N . MET A 1 168 ? -9.988 -5.338 17.944 1.00 87.62 168 MET A N 1
ATOM 1306 C CA . MET A 1 168 ? -11.408 -5.061 17.724 1.00 87.62 168 MET A CA 1
ATOM 1307 C C . MET A 1 168 ? -12.143 -6.226 17.067 1.00 87.62 168 MET A C 1
ATOM 1309 O O . MET A 1 168 ? -11.840 -6.649 15.956 1.00 87.62 168 MET A O 1
ATOM 1313 N N . GLN A 1 169 ? -13.225 -6.670 17.706 1.00 87.56 169 GLN A N 1
ATOM 1314 C CA . GLN A 1 169 ? -14.174 -7.625 17.126 1.00 87.56 169 GLN A CA 1
ATOM 1315 C C . GLN A 1 169 ? -15.224 -6.898 16.270 1.00 87.56 169 GLN A C 1
ATOM 1317 O O . GLN A 1 169 ? -16.422 -6.956 16.542 1.00 87.56 169 GLN A O 1
ATOM 1322 N N . GLY A 1 170 ? -14.772 -6.155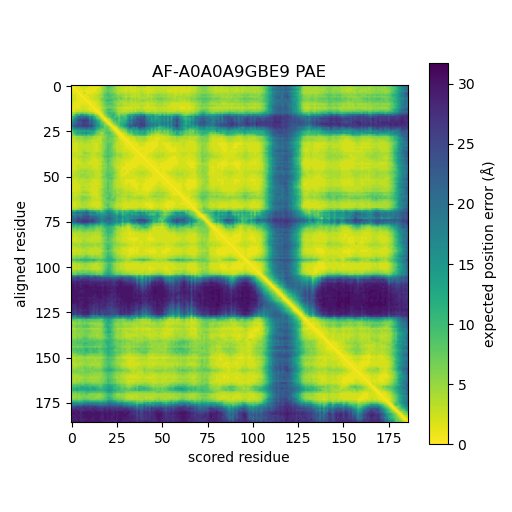 15.259 1.00 90.56 170 GLY A N 1
ATOM 1323 C CA . GLY A 1 170 ? -15.648 -5.363 14.401 1.00 90.56 170 GLY A CA 1
ATOM 1324 C C . GLY A 1 170 ? -14.994 -4.941 13.089 1.00 90.56 170 GLY A C 1
ATOM 1325 O O . GLY A 1 170 ? -13.775 -4.991 12.940 1.00 90.56 170 GLY A O 1
ATOM 1326 N N . VAL A 1 171 ? -15.835 -4.522 12.143 1.00 94.50 171 VAL A N 1
ATOM 1327 C CA . VAL A 1 171 ? -15.414 -3.941 10.863 1.00 94.50 171 VAL A CA 1
ATOM 1328 C C . VAL A 1 171 ? -15.708 -2.446 10.899 1.00 94.50 171 VAL A C 1
ATOM 1330 O O . VAL A 1 171 ? -16.857 -2.037 11.071 1.00 94.50 171 VAL A O 1
ATOM 1333 N N . GLU A 1 172 ? -14.671 -1.636 10.736 1.00 93.31 172 GLU A N 1
ATOM 1334 C CA . GLU A 1 172 ? -14.790 -0.198 10.533 1.00 93.31 172 GLU A CA 1
ATOM 1335 C C . GLU A 1 172 ? -15.128 0.077 9.065 1.00 93.31 172 GLU A C 1
ATOM 1337 O O . GLU A 1 172 ? -14.607 -0.577 8.160 1.00 93.31 172 GLU A O 1
ATOM 1342 N N . VAL A 1 173 ? -16.021 1.037 8.827 1.00 93.38 173 VAL A N 1
ATOM 1343 C CA . VAL A 1 173 ? -16.464 1.413 7.482 1.00 93.38 173 VAL A CA 1
ATOM 1344 C C . VAL A 1 173 ? -16.198 2.893 7.281 1.00 93.38 173 VAL A C 1
ATOM 1346 O O . VAL A 1 173 ? -16.783 3.736 7.959 1.00 93.38 173 VAL A O 1
ATOM 1349 N N . TRP A 1 174 ? -15.334 3.196 6.324 1.00 89.81 174 TRP A N 1
ATOM 1350 C CA . TRP A 1 174 ? -14.980 4.543 5.911 1.00 89.81 174 TRP A CA 1
ATOM 1351 C C . TRP A 1 174 ? -15.692 4.864 4.607 1.00 89.81 174 TRP A C 1
ATOM 1353 O O . TRP A 1 174 ? -15.647 4.084 3.659 1.00 89.81 174 TRP A O 1
ATOM 1363 N N . GLU A 1 175 ? -16.336 6.022 4.536 1.00 87.50 175 GLU A N 1
ATOM 1364 C CA . GLU A 1 175 ? -17.021 6.493 3.336 1.00 87.50 175 GLU A CA 1
ATOM 1365 C C . GLU A 1 175 ? -16.401 7.819 2.899 1.00 87.50 175 GLU A C 1
ATOM 1367 O O . GLU A 1 175 ? -16.158 8.717 3.709 1.00 87.50 175 GLU A O 1
ATOM 1372 N N . SER A 1 176 ? -16.118 7.950 1.604 1.00 73.38 176 SER A N 1
ATOM 1373 C CA . SER A 1 176 ? -15.619 9.215 1.068 1.00 73.38 176 SER A CA 1
ATOM 1374 C C . SER A 1 176 ? -16.740 10.252 1.059 1.00 73.38 176 SER A C 1
ATOM 1376 O O . SER A 1 176 ? -17.681 10.158 0.270 1.00 73.38 176 SER A O 1
ATOM 1378 N N . SER A 1 177 ? -16.635 11.273 1.908 1.00 67.56 177 SER A N 1
ATOM 1379 C CA . SER A 1 177 ? -17.596 12.375 1.900 1.00 67.56 177 SER A CA 1
ATOM 1380 C C . SER A 1 177 ? -17.464 13.201 0.618 1.00 67.56 177 SER A C 1
ATOM 1382 O O . SER A 1 177 ? -16.397 13.736 0.316 1.00 67.56 177 SER A O 1
ATOM 1384 N N . ARG A 1 178 ? -18.574 13.395 -0.107 1.00 59.69 178 ARG A N 1
ATOM 1385 C CA . ARG A 1 178 ? -18.638 14.335 -1.248 1.00 59.69 178 ARG A CA 1
ATOM 1386 C C . ARG A 1 178 ? -18.409 15.798 -0.834 1.00 59.69 178 ARG A C 1
ATOM 1388 O O . ARG A 1 178 ? -18.192 16.634 -1.701 1.00 59.69 178 ARG A O 1
ATOM 1395 N N . LEU A 1 179 ? -18.451 16.096 0.468 1.00 52.34 179 LEU A N 1
ATOM 1396 C CA . LEU A 1 179 ? -18.257 17.431 1.046 1.00 52.34 179 LEU A CA 1
ATOM 1397 C C . LEU A 1 179 ? -16.799 17.717 1.447 1.00 52.34 179 LEU A C 1
ATOM 1399 O O . LEU A 1 179 ? -16.491 18.832 1.848 1.00 52.34 179 LEU A O 1
ATOM 1403 N N . ALA A 1 180 ? -15.890 16.738 1.351 1.00 49.44 180 ALA A N 1
ATOM 1404 C CA . ALA A 1 180 ? -14.469 16.947 1.659 1.00 49.44 180 ALA A CA 1
ATOM 1405 C C . ALA A 1 180 ? -13.712 17.698 0.540 1.00 49.44 180 ALA A C 1
ATOM 1407 O O . ALA A 1 180 ? -12.571 18.119 0.726 1.00 49.44 180 ALA A O 1
ATOM 1408 N N . GLY A 1 181 ? -14.350 17.894 -0.620 1.00 44.81 181 GLY A N 1
ATOM 1409 C CA . GLY A 1 181 ? -13.905 18.831 -1.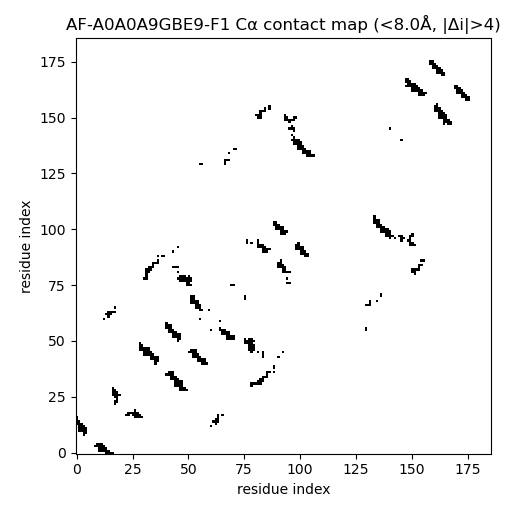645 1.00 44.81 181 GLY A CA 1
ATOM 1410 C C . GLY A 1 181 ? -14.486 20.220 -1.382 1.00 44.81 181 GLY A C 1
ATOM 1411 O O . GLY A 1 181 ? -15.693 20.396 -1.476 1.00 44.81 181 GLY A O 1
ATOM 1412 N N . ALA A 1 182 ? -13.609 21.193 -1.129 1.00 39.78 182 ALA A N 1
ATOM 1413 C CA . ALA A 1 182 ? -13.881 22.625 -0.962 1.00 39.78 182 ALA A CA 1
ATOM 1414 C C . ALA A 1 182 ? -14.373 23.087 0.424 1.00 39.78 182 ALA A C 1
ATOM 1416 O O . ALA A 1 182 ? -15.548 23.356 0.650 1.00 39.78 182 ALA A O 1
ATOM 1417 N N . ILE A 1 183 ? -13.407 23.395 1.293 1.00 35.34 183 ILE A N 1
ATOM 1418 C CA . ILE A 1 183 ? -13.464 24.662 2.030 1.00 35.34 183 ILE A CA 1
ATOM 1419 C C . ILE A 1 183 ? -12.292 25.496 1.514 1.00 35.34 183 ILE A C 1
ATOM 1421 O O . ILE A 1 183 ? -11.161 25.357 1.972 1.00 35.34 183 ILE A O 1
ATOM 1425 N N . SER A 1 184 ? -12.546 26.319 0.494 1.00 37.31 184 SER A N 1
ATOM 1426 C CA . SER A 1 184 ? -11.662 27.448 0.215 1.00 37.31 184 SER A CA 1
ATOM 1427 C C . SER A 1 184 ? -11.991 28.487 1.277 1.00 37.31 184 SER A C 1
ATOM 1429 O O . SER A 1 184 ? -13.078 29.060 1.250 1.00 37.31 184 SER A O 1
ATOM 1431 N N . LEU A 1 185 ? -11.100 28.677 2.248 1.00 36.97 185 LEU A N 1
ATOM 1432 C CA . LEU A 1 185 ? -11.180 29.839 3.125 1.00 36.97 185 LEU A CA 1
ATOM 1433 C C . LEU A 1 185 ? -10.882 31.061 2.249 1.00 36.97 185 LEU A C 1
ATOM 1435 O O . LEU A 1 185 ? -9.765 31.203 1.751 1.00 36.97 185 LEU A O 1
ATOM 1439 N N . SER A 1 186 ? -11.925 31.843 1.966 1.00 40.97 186 SER A N 1
ATOM 1440 C CA . SER A 1 186 ? -11.835 33.187 1.389 1.00 40.97 186 SER A CA 1
ATOM 1441 C C . SER A 1 186 ? -11.162 34.148 2.356 1.00 40.97 186 SER A C 1
ATOM 1443 O O . SER A 1 186 ? -11.495 34.037 3.560 1.00 40.97 186 SER A O 1
#

Secondary structure (DSSP, 8-state):
-EEEETTTTEEEEE-PSTTTTS--TTTT--EEEEEEETTTTEEEEEETTT--EEEEEGGG--SS--EEE---TT-----TT--EEEETTEEEEEETTEEEEEEEPP---------PPP-------------GGGEEEEE---HHHHTT--EEEEEEETTEEEEEETT-SSEEEEE--TTSS-----

Radius of gyration: 18.87 Å; Cα contacts (8 Å, |Δi|>4): 340; chains: 1; bounding box: 44×54×42 Å

Sequence (186 aa):
MRLWDIRSGKVVWETSEPGGAGRSSRFGDPFADANVDVKQQTIYKVCSKSGDVAVADLRRLSNDPWVYMSSGPRGSGGGYGSVLHCYKSQVFVSRKDGLEVWSRLEERCCDTGNLAEQPGTKERPNSEGIIERNYRSTYMDTEEDAKRGMIQMMEGGGDRLFSTREDMQGVEVWESSRLAGAISLS

Mean predicted aligned error: 10.45 Å